Protein AF-A0A4Q3G424-F1 (afdb_monomer)

Solvent-accessible surface area (backbone atoms only — not comparable to full-atom values): 13743 Å² total; per-residue (Å²): 140,84,88,87,82,85,79,86,78,87,77,87,75,88,73,80,86,68,83,73,79,76,77,70,76,56,66,69,61,53,55,48,52,51,50,53,50,50,51,52,51,49,51,51,51,53,52,60,65,51,41,60,69,55,49,69,70,56,77,79,61,101,65,92,75,74,79,73,77,76,82,77,66,59,66,77,72,36,71,66,48,45,51,52,52,52,51,50,50,52,49,52,23,48,54,53,37,59,72,48,50,60,93,43,73,65,53,40,51,53,11,49,61,66,14,39,67,40,21,52,54,29,43,56,54,23,51,53,24,17,51,50,10,43,75,73,67,41,88,66,36,39,78,49,78,55,62,78,26,41,37,19,17,16,7,60,56,74,56,69,66,34,70,48,65,29,21,36,12,33,33,17,4,34,85,15,45,54,84,40,69,28,65,36,87,89,66,48,85,46,87,16,24,36,34,42,24,47,27,34,48,22,36,43,36,32,40,91,63,36,67,63,49,48,53,52,35,54,52,46,21,73,75,67,73,46,77,50,67,65,53,53,51,11,41,34,28,5,44,46,51,39,48,54,64,61,73,75,108

Sequence (249 aa):
MADGSFRNGAAGKRFGGYPIPQFSPDPMKTALAEKIFAEEQRKRAELARATPALRGMMIRDGREDYPHPRFNDNPMKSPVVKKLLAERRRQTEAEAAENLIPYNELTDTLGKLWAAPFTLAGSIAGAANVAAARLSGDEHAGISVRDNGIQFESGFLGQSDRAFTLGNAVLHGPGSWASKPNRRYDGDGTKATTSEHESGHSYRYQHPGFVADYVRYLVLEYLTGKPNPYEREADDFGDWKSRRRSGAR

Radius of gyration: 26.68 Å; Cα contacts (8 Å, |Δi|>4): 308; chains: 1; bounding box: 54×63×82 Å

Secondary structure (DSSP, 8-state):
-----------------PPP------HHHHHHHHHHHHHHHHHHHHHHHHHHHHHHHHTTS---------TTS-GGGSHHHHHHHHHHHHHHHHHHHHHHS-SSHHHHHHHHHHHHHHHHHHHHHHHHHHHHHHHTT-TT-EEEEETTEEEEES-SSSSTT-EEEETTEEEE-TT--TTSEEE-TTS-EEEEEHHHHHHHHHHHHTSTTHHHHHHHHHHHHHHH-PPPHHHHHHHHHHHHHHHHHHHT-

Foldseek 3Di:
DDDDDDDDDDDDDDDDDDDDPPPDPDVVVVVVVVVVVVVVVVVVVVVVVCVVVVVVVPVPDPDPPDPPPPPVPDVCPDPVVVVVVVVVLLVVLVVLLVVLDQPDPVLVVLLLVQLVVQLVVLVVVLVVQLVVCVVVVNPQQDWDDDLQAIEGTQGDDDDDQAWDDGQRYIHHYHPHDFQDFDQQPVRHTALFGNSQLNSLVNSLSSDNCNVVVVVVQVVVCVVPVDDRVSSNSSVSRRRNVSVVVVVVD

Mean predicted aligned error: 12.82 Å

pLDDT: mean 80.17, std 20.08, range [32.22, 98.44]

Structure (mmCIF, N/CA/C/O backbone):
data_AF-A0A4Q3G424-F1
#
_entry.id   AF-A0A4Q3G424-F1
#
loop_
_atom_site.group_PDB
_atom_site.id
_atom_site.type_symbol
_atom_site.label_atom_id
_atom_site.label_alt_id
_atom_site.label_comp_id
_atom_site.label_asym_id
_atom_site.label_entity_id
_atom_site.label_seq_id
_atom_site.pdbx_PDB_ins_code
_atom_site.Cartn_x
_atom_site.Cartn_y
_atom_site.Cartn_z
_atom_site.occupancy
_atom_site.B_iso_or_equiv
_atom_site.auth_seq_id
_atom_site.auth_comp_id
_atom_site.auth_asym_id
_atom_site.auth_atom_id
_atom_site.pdbx_PDB_model_num
ATOM 1 N N . MET A 1 1 ? -35.923 36.483 -23.570 1.00 41.78 1 MET A N 1
ATOM 2 C CA . MET A 1 1 ? -35.171 37.178 -22.499 1.00 41.78 1 MET A CA 1
ATOM 3 C C . MET A 1 1 ? -34.610 36.084 -21.598 1.00 41.78 1 MET A C 1
ATOM 5 O O . MET A 1 1 ? -35.419 35.333 -21.087 1.00 41.78 1 MET A O 1
ATOM 9 N N . ALA A 1 2 ? -33.319 35.818 -21.433 1.00 38.22 2 ALA A N 1
ATOM 10 C CA . ALA A 1 2 ? -32.082 36.428 -21.901 1.00 38.22 2 ALA A CA 1
ATOM 11 C C . ALA A 1 2 ? -31.111 35.300 -22.314 1.00 38.22 2 ALA A C 1
ATOM 13 O O . ALA A 1 2 ? -31.141 34.216 -21.738 1.00 38.22 2 ALA A O 1
ATOM 14 N N . ASP A 1 3 ? -30.302 35.573 -23.333 1.00 37.56 3 ASP A N 1
ATOM 15 C CA . ASP A 1 3 ? -29.306 34.677 -23.921 1.00 37.56 3 ASP A CA 1
ATOM 16 C C . ASP A 1 3 ? -27.949 34.932 -23.241 1.00 37.56 3 ASP A C 1
ATOM 18 O O . ASP A 1 3 ? -27.475 36.071 -23.198 1.00 37.56 3 ASP A O 1
ATOM 22 N N . GLY A 1 4 ? -27.366 33.901 -22.629 1.00 33.53 4 GLY A N 1
ATOM 23 C CA . GLY A 1 4 ? -26.163 33.988 -21.800 1.00 33.53 4 GLY A CA 1
ATOM 24 C C . GLY A 1 4 ? -24.971 33.327 -22.478 1.00 33.53 4 GLY A C 1
ATOM 25 O O . GLY A 1 4 ? -24.612 32.199 -22.150 1.00 33.53 4 GLY A O 1
ATOM 26 N N . SER A 1 5 ? -24.351 34.031 -23.423 1.00 32.72 5 SER A N 1
ATOM 27 C CA . SER A 1 5 ? -23.125 33.583 -24.089 1.00 32.72 5 SER A CA 1
ATOM 28 C C . SER A 1 5 ? -21.891 33.803 -23.199 1.00 32.72 5 SER A C 1
ATOM 30 O O . SER A 1 5 ? -21.511 34.932 -22.891 1.00 32.72 5 SER A O 1
ATOM 32 N N . PHE A 1 6 ? -21.224 32.717 -22.800 1.00 33.88 6 PHE A N 1
ATOM 33 C CA . PHE A 1 6 ? -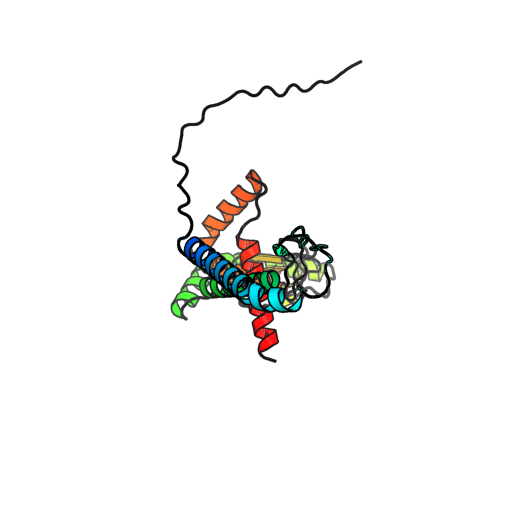19.897 32.773 -22.180 1.00 33.88 6 PHE A CA 1
ATOM 34 C C . PHE A 1 6 ? -18.820 32.817 -23.271 1.00 33.88 6 PHE A C 1
ATOM 36 O O . PHE A 1 6 ? -18.558 31.833 -23.961 1.00 33.88 6 PHE A O 1
ATOM 43 N N . ARG A 1 7 ? -18.179 33.980 -23.427 1.00 33.94 7 ARG A N 1
ATOM 44 C CA . ARG A 1 7 ? -16.960 34.154 -24.227 1.00 33.94 7 ARG A CA 1
ATOM 45 C C . ARG A 1 7 ? -15.737 33.804 -23.375 1.00 33.94 7 ARG A C 1
ATOM 47 O O . ARG A 1 7 ? -15.403 34.536 -22.450 1.00 33.94 7 ARG A O 1
ATOM 54 N N . ASN A 1 8 ? -15.033 32.729 -23.729 1.00 34.22 8 ASN A N 1
ATOM 55 C CA . ASN A 1 8 ? -13.691 32.446 -23.217 1.00 34.22 8 ASN A CA 1
ATOM 56 C C . ASN A 1 8 ? -12.668 33.340 -23.934 1.00 34.22 8 ASN A C 1
ATOM 58 O O . ASN A 1 8 ? -12.323 33.110 -25.092 1.00 34.22 8 ASN A O 1
ATOM 62 N N . GLY A 1 9 ? -12.194 34.375 -23.241 1.00 33.12 9 GLY A N 1
ATOM 63 C CA . GLY A 1 9 ? -11.054 35.186 -23.660 1.00 33.12 9 GLY A CA 1
ATOM 64 C C . GLY A 1 9 ? -9.741 34.510 -23.270 1.00 33.12 9 GLY A C 1
ATOM 65 O O . GLY A 1 9 ? -9.380 34.476 -22.096 1.00 33.12 9 GLY A O 1
ATOM 66 N N . ALA A 1 10 ? -9.015 33.985 -24.255 1.00 39.69 10 ALA A N 1
ATOM 67 C CA . ALA A 1 10 ? -7.655 33.492 -24.081 1.00 39.69 10 ALA A CA 1
ATOM 68 C C . ALA A 1 10 ? -6.680 34.675 -23.945 1.00 39.69 10 ALA A C 1
ATOM 70 O O . ALA A 1 10 ? -6.239 35.253 -24.937 1.00 39.69 10 ALA A O 1
ATOM 71 N N . ALA A 1 11 ? -6.334 35.038 -22.710 1.00 38.47 11 ALA A N 1
ATOM 72 C CA . ALA A 1 11 ? -5.223 35.938 -22.422 1.00 38.47 11 ALA A CA 1
ATOM 73 C C . ALA A 1 11 ? -3.948 35.112 -22.201 1.00 38.47 11 ALA A C 1
ATOM 75 O O . ALA A 1 11 ? -3.750 34.497 -21.152 1.00 38.47 11 ALA A O 1
ATOM 76 N N . GLY A 1 12 ? -3.082 35.089 -23.215 1.00 41.50 12 GLY A N 1
ATOM 77 C CA . GLY A 1 12 ? -1.765 34.469 -23.148 1.00 41.50 12 GLY A CA 1
ATOM 78 C C . GLY A 1 12 ? -0.865 35.177 -22.136 1.00 41.50 12 GLY A C 1
ATOM 79 O O . GLY A 1 12 ? -0.385 36.281 -22.387 1.00 41.50 12 GLY A O 1
ATOM 80 N N . LYS A 1 13 ? -0.587 34.518 -21.009 1.00 37.19 13 LYS A N 1
ATOM 81 C CA . LYS A 1 13 ? 0.548 34.850 -20.142 1.00 37.19 13 LYS A CA 1
ATOM 82 C C . LYS A 1 13 ? 1.715 33.934 -20.495 1.00 37.19 13 LYS A C 1
ATOM 84 O O . LYS A 1 13 ? 1.667 32.730 -20.261 1.00 37.19 13 LYS A O 1
ATOM 89 N N . ARG A 1 14 ? 2.764 34.525 -21.072 1.00 40.38 14 ARG A N 1
ATOM 90 C CA . ARG A 1 14 ? 4.082 33.903 -21.239 1.00 40.38 14 ARG A CA 1
ATOM 91 C C . ARG A 1 14 ? 4.702 33.731 -19.851 1.00 40.38 14 ARG A C 1
ATOM 93 O O . ARG A 1 14 ? 5.203 34.698 -19.285 1.00 40.38 14 ARG A O 1
ATOM 100 N N . PHE A 1 15 ? 4.631 32.525 -19.297 1.00 34.50 15 PHE A N 1
ATOM 101 C CA . PHE A 1 15 ? 5.421 32.152 -18.127 1.00 34.50 15 PHE A CA 1
ATOM 102 C C . PHE A 1 15 ? 6.820 31.724 -18.574 1.00 34.50 15 PHE A C 1
ATOM 104 O O . PHE A 1 15 ? 6.976 31.020 -19.571 1.00 34.50 15 PHE A O 1
ATOM 111 N N . GLY A 1 16 ? 7.823 32.235 -17.857 1.00 32.22 16 GLY A N 1
ATOM 112 C CA . GLY A 1 16 ? 9.242 32.066 -18.139 1.00 32.22 16 GLY A CA 1
ATOM 113 C C . GLY A 1 16 ? 9.649 30.602 -18.276 1.00 32.22 16 GLY A C 1
ATOM 114 O O . GLY A 1 16 ? 9.213 29.741 -17.512 1.00 32.22 16 GLY A O 1
ATOM 115 N N . GLY A 1 17 ? 10.481 30.345 -19.285 1.00 33.44 17 GLY A N 1
ATOM 116 C CA . GLY A 1 17 ? 11.021 29.030 -19.586 1.00 33.44 17 GLY A CA 1
ATOM 117 C C . GLY A 1 17 ? 11.897 28.517 -18.452 1.00 33.44 17 GLY A C 1
ATOM 118 O O . GLY A 1 17 ? 13.041 28.936 -18.304 1.00 33.44 17 GLY A O 1
ATOM 119 N N . TYR A 1 18 ? 11.367 27.561 -17.699 1.00 32.38 18 TYR A N 1
ATOM 120 C CA . TYR A 1 18 ? 12.197 26.539 -17.082 1.00 32.38 18 TYR A CA 1
ATOM 121 C C . TYR A 1 18 ? 12.529 25.505 -18.164 1.00 32.38 18 TYR A C 1
ATOM 123 O O . TYR A 1 18 ? 11.627 25.124 -18.919 1.00 32.38 18 TYR A O 1
ATOM 131 N N . PRO A 1 19 ? 13.790 25.057 -18.289 1.00 32.91 19 PRO A N 1
ATOM 132 C CA . PRO A 1 19 ? 14.121 23.982 -19.208 1.00 32.91 19 PRO A CA 1
ATOM 133 C C . PRO A 1 19 ? 13.293 22.754 -18.822 1.00 32.91 19 PRO A C 1
ATOM 135 O O . PRO A 1 19 ? 13.411 22.235 -17.713 1.00 32.91 19 PRO A O 1
ATOM 138 N N . ILE A 1 20 ? 12.425 22.314 -19.735 1.00 34.34 20 ILE A N 1
ATOM 139 C CA . ILE A 1 20 ? 11.779 21.008 -19.637 1.00 34.34 20 ILE A CA 1
ATOM 140 C C . ILE A 1 20 ? 12.932 20.000 -19.613 1.00 34.34 20 ILE A C 1
ATOM 142 O O . ILE A 1 20 ? 13.713 19.996 -20.571 1.00 34.34 20 ILE A O 1
ATOM 146 N N . PRO A 1 21 ? 13.099 19.189 -18.552 1.00 33.62 21 PRO A N 1
ATOM 147 C CA . PRO A 1 21 ? 14.105 18.144 -18.565 1.00 33.62 21 PRO A CA 1
ATOM 148 C C . PRO A 1 21 ? 13.817 17.266 -19.778 1.00 33.62 21 PRO A C 1
ATOM 150 O O . PRO A 1 21 ? 12.738 16.679 -19.893 1.00 33.62 21 PRO A O 1
ATOM 153 N N . GLN A 1 22 ? 14.754 17.249 -20.727 1.00 32.56 22 GLN A N 1
ATOM 154 C CA . GLN A 1 22 ? 14.695 16.325 -21.843 1.00 32.56 22 GLN A CA 1
ATOM 155 C C . GLN A 1 22 ? 14.714 14.930 -21.230 1.00 32.56 22 GLN A C 1
ATOM 157 O O . GLN A 1 22 ? 15.724 14.500 -20.674 1.00 32.56 22 GLN A O 1
ATOM 162 N N . PHE A 1 23 ? 13.567 14.253 -21.265 1.00 35.62 23 PHE A N 1
ATOM 163 C CA . PHE A 1 23 ? 13.486 12.839 -20.950 1.00 35.62 23 PHE A CA 1
ATOM 164 C C . PHE A 1 23 ? 14.346 12.118 -21.983 1.00 35.62 23 PHE A C 1
ATOM 166 O O . PHE A 1 23 ? 13.909 11.873 -23.107 1.00 35.62 23 PHE A O 1
ATOM 173 N N . SER A 1 24 ? 15.591 11.829 -21.608 1.00 37.16 24 SER A N 1
ATOM 174 C CA . SER A 1 24 ? 16.412 10.879 -22.339 1.00 37.16 24 SER A CA 1
ATOM 175 C C . SER A 1 24 ? 15.646 9.553 -22.329 1.00 37.16 24 SER A C 1
ATOM 177 O O . SER A 1 24 ? 15.263 9.102 -21.241 1.00 37.16 24 SER A O 1
ATOM 179 N N . PRO A 1 25 ? 15.321 8.964 -23.493 1.00 42.53 25 PRO A N 1
ATOM 180 C CA . PRO A 1 25 ? 14.673 7.667 -23.524 1.00 42.53 25 PRO A CA 1
ATOM 181 C C . PRO A 1 25 ? 15.555 6.687 -22.758 1.00 42.53 25 PRO A C 1
ATOM 183 O O . PRO A 1 25 ? 16.756 6.591 -23.002 1.00 42.53 25 PRO A O 1
ATOM 186 N N . ASP A 1 26 ? 14.944 6.008 -21.791 1.00 58.09 26 ASP A N 1
ATOM 187 C CA . ASP A 1 26 ? 15.593 4.987 -20.980 1.00 58.09 26 ASP A CA 1
ATOM 188 C C . ASP A 1 26 ? 16.346 4.013 -21.910 1.00 58.09 26 ASP A C 1
ATOM 190 O O . ASP A 1 26 ? 15.704 3.358 -22.742 1.00 58.09 26 ASP A O 1
ATOM 194 N N . PRO A 1 27 ? 17.688 3.935 -21.829 1.00 56.44 27 PRO A N 1
ATOM 195 C CA . PRO A 1 27 ? 18.498 3.180 -22.780 1.00 56.44 27 PRO A CA 1
ATOM 196 C C . PRO A 1 27 ? 18.124 1.692 -22.815 1.00 56.44 27 PRO A C 1
ATOM 198 O O . PRO A 1 27 ? 18.282 1.045 -23.852 1.00 56.44 27 PRO A O 1
ATOM 201 N N . MET A 1 28 ? 17.541 1.153 -21.735 1.00 45.97 28 MET A N 1
ATOM 202 C CA . MET A 1 28 ? 17.016 -0.214 -21.733 1.00 45.97 28 MET A CA 1
ATOM 203 C C . MET A 1 28 ? 15.759 -0.377 -22.598 1.00 45.97 28 MET A C 1
ATOM 205 O O . MET A 1 28 ? 15.580 -1.423 -23.228 1.00 45.97 28 MET A O 1
ATOM 209 N N . LYS A 1 29 ? 14.900 0.646 -22.684 1.00 57.31 29 LYS A N 1
ATOM 210 C CA . LYS A 1 29 ? 13.699 0.619 -23.537 1.00 57.31 29 LYS A CA 1
ATOM 211 C C . LYS A 1 29 ? 14.069 0.669 -25.018 1.00 57.31 29 LYS A C 1
ATOM 213 O O . LYS A 1 29 ? 13.447 -0.034 -25.814 1.00 57.31 29 LYS A O 1
ATOM 218 N N . THR A 1 30 ? 15.109 1.423 -25.371 1.00 69.50 30 THR A N 1
ATOM 219 C CA . THR A 1 30 ? 15.632 1.503 -26.744 1.00 69.50 30 THR A CA 1
ATOM 220 C C . THR A 1 30 ? 16.248 0.172 -27.181 1.00 69.50 30 THR A C 1
ATOM 222 O O . THR A 1 30 ? 15.859 -0.372 -28.212 1.00 69.50 30 THR A O 1
ATOM 225 N N . ALA A 1 31 ? 17.102 -0.431 -26.347 1.00 69.31 31 ALA A N 1
ATOM 226 C CA . ALA A 1 31 ? 17.743 -1.711 -26.660 1.00 69.31 31 ALA A CA 1
ATOM 227 C C . ALA A 1 31 ? 16.741 -2.875 -26.807 1.00 69.31 31 ALA A C 1
ATOM 229 O O . ALA A 1 31 ? 16.935 -3.783 -27.619 1.00 69.31 31 ALA A O 1
ATOM 230 N N . LEU A 1 32 ? 15.650 -2.870 -26.035 1.00 61.94 32 LEU A N 1
ATOM 231 C CA . LEU A 1 32 ? 14.604 -3.888 -26.148 1.00 61.94 32 LEU A CA 1
ATOM 232 C C . LEU A 1 32 ? 13.746 -3.699 -27.406 1.00 61.94 32 LEU A C 1
ATOM 234 O O . LEU A 1 32 ? 13.429 -4.683 -28.073 1.00 61.94 32 LEU A O 1
ATOM 238 N N . ALA A 1 33 ? 13.400 -2.455 -27.753 1.00 65.00 33 ALA A N 1
ATOM 239 C CA . ALA A 1 33 ? 12.683 -2.152 -28.990 1.00 65.00 33 ALA A CA 1
ATOM 240 C C . ALA A 1 33 ? 13.492 -2.587 -30.223 1.00 65.00 33 ALA A C 1
ATOM 242 O O . ALA A 1 33 ? 12.942 -3.206 -31.133 1.00 65.00 33 ALA A O 1
ATOM 243 N N . GLU A 1 34 ? 14.807 -2.360 -30.207 1.00 78.88 34 GLU A N 1
ATOM 244 C CA . GLU A 1 34 ? 15.726 -2.830 -31.247 1.00 78.88 34 GLU A CA 1
ATOM 245 C C . GLU A 1 34 ? 15.789 -4.360 -31.322 1.00 78.88 34 GLU A C 1
ATOM 247 O O . GLU A 1 34 ? 15.735 -4.913 -32.420 1.00 78.88 34 GLU A O 1
ATOM 252 N N . LYS A 1 35 ? 15.828 -5.070 -30.183 1.00 78.19 35 LYS A N 1
ATOM 253 C CA . LYS A 1 35 ? 15.792 -6.545 -30.162 1.00 78.19 35 LYS A CA 1
ATOM 254 C C . LYS A 1 35 ? 14.484 -7.110 -30.715 1.00 78.19 35 LYS A C 1
ATOM 256 O O . LYS A 1 35 ? 14.528 -8.044 -31.512 1.00 78.19 35 LYS A O 1
ATOM 261 N N . ILE A 1 36 ? 13.339 -6.546 -30.325 1.00 74.19 36 ILE A N 1
ATOM 262 C CA . ILE A 1 36 ? 12.020 -6.970 -30.824 1.00 74.19 36 ILE A CA 1
ATOM 263 C C . ILE A 1 36 ? 11.932 -6.729 -32.333 1.00 74.19 36 ILE A C 1
ATOM 265 O O . ILE A 1 36 ? 11.542 -7.627 -33.079 1.00 74.19 36 ILE A O 1
ATOM 269 N N . PHE A 1 37 ? 12.353 -5.548 -32.792 1.00 79.31 37 PHE A N 1
ATOM 270 C CA . PHE A 1 37 ? 12.376 -5.221 -34.212 1.00 79.31 37 PHE A CA 1
ATOM 271 C C . PHE A 1 37 ? 13.311 -6.158 -34.990 1.00 79.31 37 PHE A C 1
ATOM 273 O O . PHE A 1 37 ? 12.920 -6.691 -36.026 1.00 79.31 37 PHE A O 1
ATOM 280 N N . ALA A 1 38 ? 14.512 -6.435 -34.473 1.00 81.75 38 ALA A N 1
ATOM 281 C CA . ALA A 1 38 ? 15.463 -7.353 -35.094 1.00 81.75 38 ALA A CA 1
ATOM 282 C C . ALA A 1 38 ? 14.923 -8.792 -35.182 1.00 81.75 38 ALA A C 1
ATOM 284 O O . ALA A 1 38 ? 15.095 -9.453 -36.208 1.00 81.75 38 ALA A O 1
ATOM 285 N N . GLU A 1 39 ? 14.236 -9.280 -34.145 1.00 84.69 39 GLU A N 1
ATOM 286 C CA . GLU A 1 39 ? 13.611 -10.606 -34.160 1.00 84.69 39 GLU A CA 1
ATOM 287 C C . GLU A 1 39 ? 12.450 -10.678 -35.166 1.00 84.69 39 GLU A C 1
ATOM 289 O O . GLU A 1 39 ? 12.313 -11.668 -35.891 1.00 84.69 39 GLU A O 1
ATOM 294 N N . GLU A 1 40 ? 11.644 -9.619 -35.271 1.00 78.88 40 GLU A N 1
ATOM 295 C CA . GLU A 1 40 ? 10.563 -9.535 -36.255 1.00 78.88 40 GLU A CA 1
ATOM 296 C C . GLU A 1 40 ? 11.112 -9.506 -37.690 1.00 78.88 40 GLU A C 1
ATOM 298 O O . GLU A 1 40 ? 10.625 -10.241 -38.553 1.00 78.88 40 GLU A O 1
ATOM 303 N N . GLN A 1 41 ? 12.178 -8.737 -37.943 1.00 84.19 41 GLN A N 1
ATOM 304 C CA . GLN A 1 41 ? 12.861 -8.723 -39.240 1.00 84.19 41 GLN A CA 1
ATOM 305 C C . GLN A 1 41 ? 13.475 -10.085 -39.575 1.00 84.19 41 GLN A C 1
ATOM 307 O O . GLN A 1 41 ? 13.363 -10.546 -40.713 1.00 84.19 41 GLN A O 1
ATOM 312 N N . ARG A 1 42 ? 14.057 -10.783 -38.590 1.00 90.06 42 ARG A N 1
ATOM 313 C CA . ARG A 1 42 ? 14.574 -12.144 -38.780 1.00 90.06 42 ARG A CA 1
ATOM 314 C C . ARG A 1 42 ? 13.462 -13.118 -39.170 1.00 90.06 42 ARG A C 1
ATOM 316 O O . ARG A 1 42 ? 13.624 -13.849 -40.144 1.00 90.06 42 ARG A O 1
ATOM 323 N N . LYS A 1 43 ? 12.321 -13.096 -38.474 1.00 80.06 43 LYS A N 1
ATOM 324 C CA . LYS A 1 43 ? 11.157 -13.941 -38.798 1.00 80.06 43 LYS A CA 1
ATOM 325 C C . LYS A 1 43 ? 10.591 -13.630 -40.185 1.00 80.06 43 LYS A C 1
ATOM 327 O O . LYS A 1 43 ? 10.272 -14.552 -40.933 1.00 80.06 43 LYS A O 1
ATOM 332 N N . ARG A 1 44 ? 10.527 -12.350 -40.572 1.00 72.25 44 ARG A N 1
ATOM 333 C CA . ARG A 1 44 ? 10.140 -11.935 -41.935 1.00 72.25 44 ARG A CA 1
ATOM 334 C C . ARG A 1 44 ? 11.116 -12.460 -42.988 1.00 72.25 44 ARG A C 1
ATOM 336 O O . ARG A 1 44 ? 10.677 -12.960 -44.020 1.00 72.25 44 ARG A O 1
ATOM 343 N N . ALA A 1 45 ? 12.420 -12.393 -42.721 1.00 76.12 45 ALA A N 1
ATOM 344 C CA . ALA A 1 45 ? 13.446 -12.914 -43.619 1.00 76.12 45 ALA A CA 1
ATOM 345 C C . ALA A 1 45 ? 13.390 -14.447 -43.747 1.00 76.12 45 ALA A C 1
ATOM 347 O O . ALA A 1 45 ? 13.533 -14.970 -44.851 1.00 76.12 45 ALA A O 1
ATOM 348 N N . GLU A 1 46 ? 13.142 -15.174 -42.655 1.00 77.00 46 GLU A N 1
ATOM 349 C CA . GLU A 1 46 ? 12.934 -16.630 -42.675 1.00 77.00 46 GLU A CA 1
ATOM 350 C C . GLU A 1 46 ? 11.684 -17.005 -43.493 1.00 77.00 46 GLU A C 1
ATOM 352 O O . GLU A 1 46 ? 11.757 -17.884 -44.353 1.00 77.00 46 GLU A O 1
ATOM 357 N N . LEU A 1 47 ? 10.572 -16.278 -43.326 1.00 72.62 47 LEU A N 1
ATOM 358 C CA . LEU A 1 47 ? 9.347 -16.485 -44.108 1.00 72.62 47 LEU A CA 1
ATOM 359 C C . LEU A 1 47 ? 9.574 -16.218 -45.607 1.00 72.62 47 LEU A C 1
ATOM 361 O O . LEU A 1 47 ? 9.186 -17.022 -46.457 1.00 72.62 47 LEU A O 1
ATOM 365 N N . ALA A 1 48 ? 10.266 -15.123 -45.937 1.00 70.88 48 ALA A N 1
ATOM 366 C CA . ALA A 1 48 ? 10.614 -14.767 -47.310 1.00 70.88 48 ALA A CA 1
ATOM 367 C C . ALA A 1 48 ? 11.518 -15.822 -47.972 1.00 70.88 48 ALA A C 1
ATOM 369 O O . ALA A 1 48 ? 11.345 -16.116 -49.151 1.00 70.88 48 ALA A O 1
ATOM 370 N N . ARG A 1 49 ? 12.434 -16.450 -47.220 1.00 77.38 49 ARG A N 1
ATOM 371 C CA . ARG A 1 49 ? 13.281 -17.557 -47.709 1.00 77.38 49 ARG A CA 1
ATOM 372 C C . ARG A 1 49 ? 12.526 -18.875 -47.877 1.00 77.38 49 ARG A C 1
ATOM 374 O O . ARG A 1 49 ? 12.895 -19.665 -48.738 1.00 77.38 49 ARG A O 1
ATOM 381 N N . ALA A 1 50 ? 11.471 -19.107 -47.100 1.00 68.69 50 ALA A N 1
ATOM 382 C CA . ALA A 1 50 ? 10.587 -20.261 -47.273 1.00 68.69 50 ALA A CA 1
ATOM 383 C C . ALA A 1 50 ? 9.611 -20.090 -48.458 1.00 68.69 50 ALA A C 1
ATOM 385 O O . ALA A 1 50 ? 9.083 -21.069 -48.986 1.00 68.69 50 ALA A O 1
ATOM 386 N N . THR A 1 51 ? 9.392 -18.852 -48.915 1.00 58.06 51 THR A N 1
ATOM 387 C CA . THR A 1 51 ? 8.403 -18.531 -49.957 1.00 58.06 51 THR A CA 1
ATOM 388 C C . THR A 1 51 ? 8.743 -19.139 -51.333 1.00 58.06 51 THR A C 1
ATOM 390 O O . THR A 1 51 ? 7.828 -19.673 -51.951 1.00 58.06 51 THR A O 1
ATOM 393 N N . PRO A 1 52 ? 9.997 -19.167 -51.839 1.00 56.75 52 PRO A N 1
ATOM 394 C CA . PRO A 1 52 ? 10.333 -19.826 -53.108 1.00 56.75 52 PRO A CA 1
ATOM 395 C C . PRO A 1 52 ? 10.036 -21.332 -53.131 1.00 56.75 52 PRO A C 1
ATOM 397 O O . PRO A 1 52 ? 9.615 -21.845 -54.165 1.00 56.75 52 PRO A O 1
ATOM 400 N N . ALA A 1 53 ? 10.188 -22.026 -51.996 1.00 54.75 53 ALA A N 1
ATOM 401 C CA . ALA A 1 53 ? 9.867 -23.452 -51.879 1.00 54.75 53 ALA A CA 1
ATOM 402 C C . ALA A 1 53 ? 8.350 -23.715 -51.972 1.00 54.75 53 ALA A C 1
ATOM 404 O O . ALA A 1 53 ? 7.930 -24.697 -52.575 1.00 54.75 53 ALA A O 1
ATOM 405 N N . LEU A 1 54 ? 7.523 -22.794 -51.463 1.00 49.94 54 LEU A N 1
ATOM 406 C CA . LEU A 1 54 ? 6.064 -22.806 -51.647 1.00 49.94 54 LEU A CA 1
ATOM 407 C C . LEU A 1 54 ? 5.641 -22.317 -53.044 1.00 49.94 54 LEU A C 1
ATOM 409 O O . LEU A 1 54 ? 4.654 -22.795 -53.599 1.00 49.94 54 LEU A O 1
ATOM 413 N N . ARG A 1 55 ? 6.412 -21.405 -53.651 1.00 47.03 55 ARG A N 1
ATOM 414 C CA . ARG A 1 55 ? 6.164 -20.868 -54.999 1.00 47.03 55 ARG A CA 1
ATOM 415 C C . ARG A 1 55 ? 6.378 -21.926 -56.081 1.00 47.03 55 ARG A C 1
ATOM 417 O O . ARG A 1 55 ? 5.593 -21.985 -57.017 1.00 47.03 55 ARG A O 1
ATOM 424 N N . GLY A 1 56 ? 7.369 -22.805 -55.923 1.00 50.12 56 GLY A N 1
ATOM 425 C CA . GLY A 1 56 ? 7.585 -23.947 -56.821 1.00 50.12 56 GLY A CA 1
ATOM 426 C C . GLY A 1 56 ? 6.490 -25.021 -56.755 1.00 50.12 56 GLY A C 1
ATOM 427 O O . GLY A 1 56 ? 6.319 -25.768 -57.712 1.00 50.12 56 GLY A O 1
ATOM 428 N N . MET A 1 57 ? 5.719 -25.078 -55.662 1.00 48.75 57 MET A N 1
ATOM 429 C CA . MET A 1 57 ? 4.608 -26.024 -55.487 1.00 48.75 57 MET A CA 1
ATOM 430 C C . MET A 1 57 ? 3.263 -25.506 -56.026 1.00 48.75 57 MET A C 1
ATOM 432 O O . MET A 1 57 ? 2.367 -26.311 -56.259 1.00 48.75 57 MET A O 1
ATOM 436 N N . MET A 1 58 ? 3.117 -24.192 -56.246 1.00 46.03 58 MET A N 1
ATOM 437 C CA . MET A 1 58 ? 1.851 -23.570 -56.674 1.00 46.03 58 MET A CA 1
ATOM 438 C C . MET A 1 58 ? 1.817 -23.116 -58.142 1.00 46.03 58 MET A C 1
ATOM 440 O O . MET A 1 58 ? 0.748 -22.797 -58.652 1.00 46.03 58 MET A O 1
ATOM 444 N N . ILE A 1 59 ? 2.939 -23.156 -58.869 1.00 50.44 59 ILE A N 1
ATOM 445 C CA . ILE A 1 59 ? 2.951 -22.983 -60.333 1.00 50.44 59 ILE A CA 1
ATOM 446 C C . ILE A 1 59 ? 2.627 -24.338 -60.981 1.00 50.44 59 ILE A C 1
ATOM 448 O O . ILE A 1 59 ? 3.471 -24.977 -61.606 1.00 50.44 59 ILE A O 1
ATOM 452 N N . ARG A 1 60 ? 1.408 -24.837 -60.775 1.00 52.22 60 ARG A N 1
ATOM 453 C CA . ARG A 1 60 ? 0.875 -25.941 -61.592 1.00 52.22 60 ARG A CA 1
ATOM 454 C C . ARG A 1 60 ? -0.572 -25.741 -62.033 1.00 52.22 60 ARG A C 1
ATOM 456 O O . ARG A 1 60 ? -0.935 -26.295 -63.060 1.00 52.22 60 ARG A O 1
ATOM 463 N N . ASP A 1 61 ? -1.317 -24.853 -61.377 1.00 52.03 61 ASP A N 1
ATOM 464 C CA . ASP A 1 61 ? -2.692 -24.506 -61.742 1.00 52.03 61 ASP A CA 1
ATOM 465 C C . ASP A 1 61 ? -2.812 -22.986 -61.899 1.00 52.03 61 ASP A C 1
ATOM 467 O O . ASP A 1 61 ? -2.855 -22.262 -60.910 1.00 52.03 61 ASP A O 1
ATOM 471 N N . GLY A 1 62 ? -2.813 -22.485 -63.138 1.00 51.47 62 GLY A N 1
ATOM 472 C CA . GLY A 1 62 ? -2.749 -21.058 -63.497 1.00 51.47 62 GLY A CA 1
ATOM 473 C C . GLY A 1 62 ? -3.926 -20.182 -63.041 1.00 51.47 62 GLY A C 1
ATOM 474 O O . GLY A 1 62 ? -4.643 -19.634 -63.873 1.00 51.47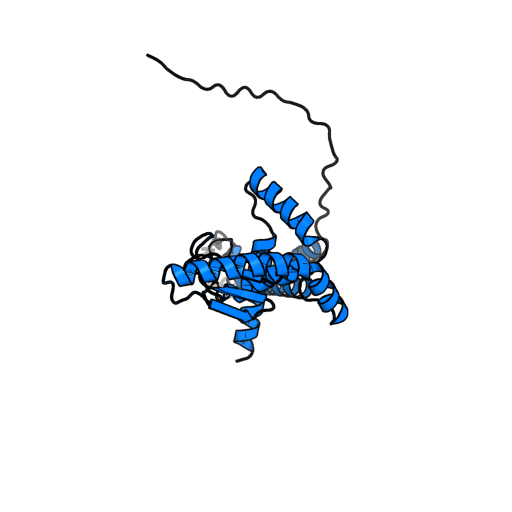 62 GLY A O 1
ATOM 475 N N . ARG A 1 63 ? -4.110 -20.008 -61.730 1.00 50.62 63 ARG A N 1
ATOM 476 C CA . ARG A 1 63 ? -5.008 -19.022 -61.118 1.00 50.62 63 ARG A CA 1
ATOM 477 C C . ARG A 1 63 ? -4.199 -18.094 -60.216 1.00 50.62 63 ARG A C 1
ATOM 479 O O . ARG A 1 63 ? -3.816 -18.465 -59.111 1.00 50.62 63 ARG A O 1
ATOM 486 N N . GLU A 1 64 ? -3.939 -16.881 -60.696 1.00 51.19 64 GLU A N 1
ATOM 487 C CA . GLU A 1 64 ? -3.364 -15.790 -59.901 1.00 51.19 64 GLU A CA 1
ATOM 488 C C . GLU A 1 64 ? -4.435 -15.125 -59.023 1.00 51.19 64 GLU A C 1
ATOM 490 O O . GLU A 1 64 ? -4.716 -13.941 -59.153 1.00 51.19 64 GLU A O 1
ATOM 495 N N . ASP A 1 65 ? -5.024 -15.876 -58.095 1.00 53.84 65 ASP A N 1
ATOM 496 C CA . ASP A 1 65 ? -5.752 -15.281 -56.974 1.00 53.84 65 ASP A CA 1
ATOM 497 C C . ASP A 1 65 ? -4.816 -15.291 -55.765 1.00 53.84 65 ASP A C 1
ATOM 499 O O . ASP A 1 65 ? -4.833 -16.210 -54.947 1.00 53.84 65 ASP A O 1
ATOM 503 N N . TYR A 1 66 ? -3.938 -14.290 -55.661 1.00 52.28 66 TYR A N 1
ATOM 504 C CA . TYR A 1 66 ? -3.173 -14.077 -54.434 1.00 52.28 66 TYR A CA 1
ATOM 505 C C . TYR A 1 66 ? -4.119 -13.486 -53.380 1.00 52.28 66 TYR A C 1
ATOM 507 O O . TYR A 1 66 ? -4.515 -12.324 -53.517 1.00 52.28 66 TYR A O 1
ATOM 515 N N . PRO A 1 67 ? -4.473 -14.202 -52.295 1.00 55.59 67 PRO A N 1
ATOM 516 C CA . PRO A 1 67 ? -5.078 -13.543 -51.155 1.00 55.59 67 PRO A CA 1
ATOM 517 C C . PRO A 1 67 ? -4.021 -12.594 -50.594 1.00 55.59 67 PRO A C 1
ATOM 519 O O . PRO A 1 67 ? -3.070 -13.023 -49.940 1.00 55.59 67 PRO A O 1
ATOM 522 N N . HIS A 1 68 ? -4.159 -11.294 -50.864 1.00 51.88 68 HIS A N 1
ATOM 523 C CA . HIS A 1 68 ? -3.444 -10.288 -50.093 1.00 51.88 68 HIS A CA 1
ATOM 524 C C . HIS A 1 68 ? -3.725 -10.596 -48.621 1.00 51.88 68 HIS A C 1
ATOM 526 O O . HIS A 1 68 ? -4.899 -10.585 -48.225 1.00 51.88 68 HIS A O 1
ATOM 532 N N . PRO A 1 69 ? -2.700 -10.917 -47.807 1.00 53.78 69 PRO A N 1
ATOM 533 C CA . PRO A 1 69 ? -2.913 -11.106 -46.388 1.00 53.78 69 PRO A CA 1
ATOM 534 C C . PRO A 1 69 ? -3.528 -9.803 -45.902 1.00 53.78 69 PRO A C 1
ATOM 536 O O . PRO A 1 69 ? -2.939 -8.732 -46.066 1.00 53.78 69 PRO A O 1
ATOM 539 N N . ARG A 1 70 ? -4.758 -9.863 -45.391 1.00 54.44 70 ARG A N 1
ATOM 540 C CA . ARG A 1 70 ? -5.395 -8.694 -44.798 1.00 54.44 70 ARG A CA 1
ATOM 541 C C . ARG A 1 70 ? -4.615 -8.393 -43.521 1.00 54.44 70 ARG A C 1
ATOM 543 O O . ARG A 1 70 ? -4.974 -8.865 -42.453 1.00 54.44 70 ARG A O 1
ATOM 550 N N . PHE A 1 71 ? -3.546 -7.605 -43.628 1.00 55.88 71 PHE A N 1
ATOM 551 C CA . PHE A 1 71 ? -2.758 -7.065 -42.513 1.00 55.88 71 PHE A CA 1
ATOM 552 C C . PHE A 1 71 ? -3.550 -6.014 -41.708 1.00 55.88 71 PHE A C 1
ATOM 554 O O . PHE A 1 71 ? -2.994 -5.033 -41.228 1.00 55.88 71 PHE A O 1
ATOM 561 N N . ASN A 1 72 ? -4.867 -6.195 -41.582 1.00 52.81 72 ASN A N 1
ATOM 562 C CA . ASN A 1 72 ? -5.739 -5.329 -40.796 1.00 52.81 72 ASN A CA 1
ATOM 563 C C . ASN A 1 72 ? -5.930 -5.855 -39.363 1.00 52.81 72 ASN A C 1
ATOM 565 O O . ASN A 1 72 ? -6.662 -5.270 -38.564 1.00 52.81 72 ASN A O 1
ATOM 569 N N . ASP A 1 73 ? -5.258 -6.953 -39.016 1.00 65.31 73 ASP A N 1
ATOM 570 C CA . ASP A 1 73 ? -5.220 -7.442 -37.650 1.00 65.31 73 ASP A CA 1
ATOM 571 C C . ASP A 1 73 ? -4.193 -6.628 -36.869 1.00 65.31 73 ASP A C 1
ATOM 573 O O . ASP A 1 73 ? -2.984 -6.776 -37.037 1.00 65.31 73 ASP A O 1
ATOM 577 N N . ASN A 1 74 ? -4.706 -5.734 -36.020 1.00 75.19 74 ASN A N 1
ATOM 578 C CA . ASN A 1 74 ? -3.922 -4.982 -35.047 1.00 75.19 74 ASN A CA 1
ATOM 579 C C . ASN A 1 74 ? -2.878 -5.920 -34.401 1.00 75.19 74 ASN A C 1
ATOM 581 O O . ASN A 1 74 ? -3.284 -6.885 -33.743 1.00 75.19 74 ASN A O 1
ATOM 585 N N . PRO A 1 75 ? -1.563 -5.658 -34.543 1.00 73.19 75 PRO A N 1
ATOM 586 C CA . PRO A 1 75 ? -0.511 -6.553 -34.058 1.00 73.19 75 PRO A CA 1
ATOM 587 C C . PRO A 1 75 ? -0.610 -6.815 -32.548 1.00 73.19 75 PRO A C 1
ATOM 589 O O . PRO A 1 75 ? -0.223 -7.884 -32.082 1.00 73.19 75 PRO A O 1
ATOM 592 N N . MET A 1 76 ? -1.245 -5.914 -31.789 1.00 78.06 76 MET A N 1
ATOM 593 C CA . MET A 1 76 ? -1.539 -6.084 -30.359 1.00 78.06 76 MET A CA 1
ATOM 594 C C . MET A 1 76 ? -2.515 -7.230 -30.057 1.00 78.06 76 MET A C 1
ATOM 596 O O . MET A 1 76 ? -2.596 -7.702 -28.923 1.00 78.06 76 MET A O 1
ATOM 600 N N . LYS A 1 77 ? -3.276 -7.701 -31.053 1.00 80.06 77 LYS A N 1
ATOM 601 C CA . LYS A 1 77 ? -4.180 -8.848 -30.911 1.00 80.06 77 LYS A CA 1
ATOM 602 C C . LYS A 1 77 ? -3.473 -10.191 -31.108 1.00 80.06 77 LYS A C 1
ATOM 604 O O . LYS A 1 77 ? -4.054 -11.207 -30.723 1.00 80.06 77 LYS A O 1
ATOM 609 N N . SER A 1 78 ? -2.244 -10.205 -31.635 1.00 85.31 78 SER A N 1
ATOM 610 C CA . SER A 1 78 ? -1.466 -11.432 -31.830 1.00 85.31 78 SER A CA 1
ATOM 611 C C . SER A 1 78 ? -1.258 -12.170 -30.498 1.00 85.31 78 SER A C 1
ATOM 613 O O . SER A 1 78 ? -0.819 -11.551 -29.524 1.00 85.31 78 SER A O 1
ATOM 615 N N . PRO A 1 79 ? -1.508 -13.493 -30.429 1.00 83.81 79 PRO A N 1
ATOM 616 C CA . PRO A 1 79 ? -1.226 -14.292 -29.235 1.00 83.81 79 PRO A CA 1
ATOM 617 C C . PRO A 1 79 ? 0.231 -14.187 -28.767 1.00 83.81 79 PRO A C 1
ATOM 619 O O . PRO A 1 79 ? 0.495 -14.195 -27.566 1.00 83.81 79 PRO A O 1
ATOM 622 N N . VAL A 1 80 ? 1.174 -14.037 -29.704 1.00 81.75 80 VAL A N 1
ATOM 623 C CA . VAL A 1 80 ? 2.603 -13.884 -29.395 1.00 81.75 80 VAL A CA 1
ATOM 624 C C . VAL A 1 80 ? 2.869 -12.537 -28.730 1.00 81.75 80 VAL A C 1
ATOM 626 O O . VAL A 1 80 ? 3.520 -12.495 -27.690 1.00 81.75 80 VAL A O 1
ATOM 629 N N . VAL A 1 81 ? 2.316 -11.449 -29.276 1.00 82.81 81 VAL A N 1
ATOM 630 C CA . VAL A 1 81 ? 2.454 -10.105 -28.690 1.00 82.81 81 VAL A CA 1
ATOM 631 C C . VAL A 1 81 ? 1.805 -10.059 -27.309 1.00 82.81 81 VAL A C 1
ATOM 633 O O . VAL A 1 81 ? 2.420 -9.571 -26.367 1.00 82.81 81 VAL A O 1
ATOM 636 N N . LYS A 1 82 ? 0.621 -10.660 -27.137 1.00 84.75 82 LYS A N 1
ATOM 637 C CA . LYS A 1 82 ? -0.020 -10.792 -25.819 1.00 84.75 82 LYS A CA 1
ATOM 638 C C . LYS A 1 82 ? 0.857 -11.544 -24.816 1.00 84.75 82 LYS A C 1
ATOM 640 O O . LYS A 1 82 ? 0.966 -11.109 -23.672 1.00 84.75 82 LYS A O 1
ATOM 645 N N . LYS A 1 83 ? 1.497 -12.644 -25.231 1.00 86.00 83 LYS A N 1
ATOM 646 C CA . LYS A 1 83 ? 2.409 -13.415 -24.373 1.00 86.00 83 LYS A CA 1
ATOM 647 C C . LYS A 1 83 ? 3.640 -12.593 -23.977 1.00 86.00 83 LYS A C 1
ATOM 649 O O . LYS A 1 83 ? 3.959 -12.546 -22.795 1.00 86.00 83 LYS A O 1
ATOM 654 N N . LEU A 1 84 ? 4.275 -11.912 -24.934 1.00 84.81 84 LEU A N 1
ATOM 655 C CA . LEU A 1 84 ? 5.438 -11.052 -24.683 1.00 84.81 84 LEU A CA 1
ATOM 656 C C . LEU A 1 84 ? 5.097 -9.875 -23.760 1.00 84.81 84 LEU A C 1
ATOM 658 O O . LEU A 1 84 ? 5.846 -9.586 -22.833 1.00 84.81 84 LEU A O 1
ATOM 662 N N . LEU A 1 85 ? 3.946 -9.226 -23.962 1.00 85.50 85 LEU A N 1
ATOM 663 C CA . LEU A 1 85 ? 3.475 -8.149 -23.086 1.00 85.50 85 LEU A CA 1
ATOM 664 C C . LEU A 1 85 ? 3.183 -8.656 -21.671 1.00 85.50 85 LEU A C 1
ATOM 666 O O . LEU A 1 85 ? 3.555 -8.000 -20.702 1.00 85.50 85 LEU A O 1
ATOM 670 N N . ALA A 1 86 ? 2.560 -9.830 -21.539 1.00 84.12 86 ALA A N 1
ATOM 671 C CA . ALA A 1 86 ? 2.316 -10.447 -20.239 1.00 84.12 86 ALA A CA 1
ATOM 672 C C . ALA A 1 86 ? 3.626 -10.816 -19.523 1.00 84.12 86 ALA A C 1
ATOM 674 O O . ALA A 1 86 ? 3.738 -10.626 -18.315 1.00 84.12 86 ALA A O 1
ATOM 675 N N . GLU A 1 87 ? 4.624 -11.319 -20.247 1.00 87.25 87 GLU A N 1
ATOM 676 C CA . GLU A 1 87 ? 5.944 -11.632 -19.696 1.00 87.25 87 GLU A CA 1
ATOM 677 C C . GLU A 1 87 ? 6.704 -10.371 -19.276 1.00 87.25 87 GLU A C 1
ATOM 679 O O . GLU A 1 87 ? 7.237 -10.320 -18.169 1.00 87.25 87 GLU A O 1
ATOM 684 N N . ARG A 1 88 ? 6.676 -9.314 -20.096 1.00 85.12 88 ARG A N 1
ATOM 685 C CA . ARG A 1 88 ? 7.292 -8.034 -19.739 1.00 85.12 88 ARG A CA 1
ATOM 686 C C . ARG A 1 88 ? 6.634 -7.414 -18.514 1.00 85.12 88 ARG A C 1
ATOM 688 O O . ARG A 1 88 ? 7.338 -6.955 -17.624 1.00 85.12 88 ARG A O 1
ATOM 695 N N . ARG A 1 89 ? 5.302 -7.455 -18.439 1.00 81.88 89 ARG A N 1
ATOM 696 C CA . ARG A 1 89 ? 4.552 -7.011 -17.261 1.00 81.88 89 ARG A CA 1
ATOM 697 C C . ARG A 1 89 ? 5.000 -7.767 -16.008 1.00 81.88 89 ARG A C 1
ATOM 699 O O . ARG A 1 89 ? 5.306 -7.133 -15.010 1.00 81.88 89 ARG A O 1
ATOM 706 N N . ARG A 1 90 ? 5.145 -9.097 -16.083 1.00 82.25 90 ARG A N 1
ATOM 707 C CA . ARG A 1 90 ? 5.661 -9.908 -14.962 1.00 82.25 90 ARG A CA 1
ATOM 708 C C . ARG A 1 90 ? 7.071 -9.505 -14.533 1.00 82.25 90 ARG A C 1
ATOM 710 O O . ARG A 1 90 ? 7.345 -9.521 -13.339 1.00 82.25 90 ARG A O 1
ATOM 717 N N . GLN A 1 91 ? 7.952 -9.177 -15.481 1.00 81.94 91 GLN A N 1
ATOM 718 C CA . GLN A 1 91 ? 9.299 -8.685 -15.173 1.00 81.94 91 GLN A CA 1
ATOM 719 C C . GLN A 1 91 ? 9.240 -7.333 -14.461 1.00 81.94 91 GLN A C 1
ATOM 721 O O . GLN A 1 91 ? 9.842 -7.189 -13.407 1.00 81.94 91 GLN A O 1
ATOM 726 N N . THR A 1 92 ? 8.464 -6.379 -14.981 1.00 78.62 92 THR A N 1
ATOM 727 C CA . THR A 1 92 ? 8.297 -5.056 -14.359 1.00 78.62 92 THR A CA 1
ATOM 728 C C . THR A 1 92 ? 7.693 -5.159 -12.955 1.00 78.62 92 THR A C 1
ATOM 730 O O . THR A 1 92 ? 8.172 -4.499 -12.044 1.00 78.62 92 THR A O 1
ATOM 733 N N . GLU A 1 93 ? 6.702 -6.029 -12.747 1.00 80.19 93 GLU A N 1
ATOM 734 C CA . GLU A 1 93 ? 6.117 -6.288 -11.423 1.00 80.19 93 GLU A CA 1
ATOM 735 C C . GLU A 1 93 ? 7.144 -6.904 -10.450 1.00 80.19 93 GLU A C 1
ATOM 737 O O . GLU A 1 93 ? 7.173 -6.548 -9.275 1.00 80.19 93 GLU A O 1
ATOM 742 N N . ALA A 1 94 ? 8.017 -7.803 -10.924 1.00 81.56 94 ALA A N 1
ATOM 743 C CA . ALA A 1 94 ? 9.086 -8.381 -10.106 1.00 81.56 94 ALA A CA 1
ATOM 744 C C . ALA A 1 94 ? 10.171 -7.351 -9.750 1.00 81.56 94 ALA A C 1
ATOM 746 O O . ALA A 1 94 ? 10.542 -7.249 -8.586 1.00 81.56 94 ALA A O 1
ATOM 747 N N . GLU A 1 95 ? 10.619 -6.554 -10.723 1.00 79.69 95 GLU A N 1
ATOM 748 C CA . GLU A 1 95 ? 11.568 -5.452 -10.515 1.00 79.69 95 GLU A CA 1
ATOM 749 C C . GLU A 1 95 ? 10.998 -4.413 -9.532 1.00 79.69 95 GLU A C 1
ATOM 751 O O . GLU A 1 95 ? 11.693 -3.956 -8.627 1.00 79.69 95 GLU A O 1
ATOM 756 N N . ALA A 1 96 ? 9.715 -4.056 -9.662 1.00 78.06 96 ALA A N 1
ATOM 757 C CA . ALA A 1 96 ? 9.040 -3.149 -8.735 1.00 78.06 96 ALA A CA 1
ATOM 758 C C . ALA A 1 96 ? 8.991 -3.721 -7.311 1.00 78.06 96 ALA A C 1
ATOM 760 O O . ALA A 1 96 ? 9.274 -3.003 -6.353 1.00 78.06 96 ALA A O 1
ATOM 761 N N . ALA A 1 97 ? 8.691 -5.015 -7.165 1.00 79.75 97 ALA A N 1
ATOM 762 C CA . ALA A 1 97 ? 8.668 -5.671 -5.864 1.00 79.75 97 ALA A CA 1
ATOM 763 C C . ALA A 1 97 ? 10.053 -5.766 -5.212 1.00 79.75 97 ALA A C 1
ATOM 765 O O . ALA A 1 97 ? 10.178 -5.518 -4.014 1.00 79.75 97 ALA A O 1
ATOM 766 N N . GLU A 1 98 ? 11.096 -6.069 -5.983 1.00 83.50 98 GLU A N 1
ATOM 767 C CA . GLU A 1 98 ? 12.476 -6.091 -5.484 1.00 83.50 98 GLU A CA 1
ATOM 768 C C . GLU A 1 98 ? 12.950 -4.706 -5.029 1.00 83.50 98 GLU A C 1
ATOM 770 O O . GLU A 1 98 ? 13.663 -4.606 -4.037 1.00 83.50 98 GLU A O 1
ATOM 775 N N . ASN A 1 99 ? 12.495 -3.636 -5.686 1.00 80.62 99 ASN A N 1
ATOM 776 C CA . ASN A 1 99 ? 12.814 -2.263 -5.286 1.00 80.62 99 ASN A CA 1
ATOM 777 C C . ASN A 1 99 ? 12.101 -1.803 -4.002 1.00 80.62 99 ASN A C 1
ATOM 779 O O . ASN A 1 99 ? 12.544 -0.837 -3.380 1.00 80.62 99 ASN A O 1
ATOM 783 N N . LEU A 1 100 ? 10.988 -2.444 -3.637 1.00 80.88 100 LEU A N 1
ATOM 784 C CA . LEU A 1 100 ? 10.204 -2.121 -2.439 1.00 80.88 100 LEU A CA 1
ATOM 785 C C . LEU A 1 100 ? 10.685 -2.872 -1.200 1.00 80.88 100 LEU A C 1
ATOM 787 O O . LEU A 1 100 ? 10.566 -2.373 -0.082 1.00 80.88 100 LEU A O 1
ATOM 791 N N . ILE A 1 101 ? 11.187 -4.091 -1.382 1.00 82.19 101 ILE A N 1
ATOM 792 C CA . ILE A 1 101 ? 11.603 -4.931 -0.266 1.00 82.19 101 ILE A CA 1
ATOM 793 C C . ILE A 1 101 ? 12.987 -4.467 0.207 1.00 82.19 101 ILE A C 1
ATOM 795 O O . ILE A 1 101 ? 13.900 -4.324 -0.607 1.00 82.19 101 ILE A O 1
ATOM 799 N N . PRO A 1 102 ? 13.183 -4.248 1.517 1.00 78.75 102 PRO A N 1
ATOM 800 C CA . PRO A 1 102 ? 14.489 -3.887 2.046 1.00 78.75 102 PRO A CA 1
ATOM 801 C C . PRO A 1 102 ? 15.540 -4.947 1.694 1.00 78.75 102 PRO A C 1
ATOM 803 O O . PRO A 1 102 ? 15.321 -6.146 1.863 1.00 78.75 102 PRO A O 1
ATOM 806 N N . TYR A 1 103 ? 16.707 -4.488 1.236 1.00 79.00 103 TYR A N 1
ATOM 807 C CA . TYR A 1 103 ? 17.808 -5.348 0.788 1.00 79.00 103 TYR A CA 1
ATOM 808 C C . TYR A 1 103 ? 18.355 -6.265 1.893 1.00 79.00 103 TYR A C 1
ATOM 810 O O . TYR A 1 103 ? 18.930 -7.312 1.602 1.00 79.00 103 TYR A O 1
ATOM 818 N N . ASN A 1 104 ? 18.233 -5.851 3.159 1.00 89.75 104 ASN A N 1
ATOM 819 C CA . ASN A 1 104 ? 18.678 -6.600 4.334 1.00 89.75 104 ASN A CA 1
ATOM 820 C C . ASN A 1 104 ? 17.937 -6.167 5.619 1.00 89.75 104 ASN A C 1
ATOM 822 O O . ASN A 1 104 ? 17.242 -5.148 5.644 1.00 89.75 104 ASN A O 1
ATOM 826 N N . GLU A 1 105 ? 18.142 -6.916 6.707 1.00 89.69 105 GLU A N 1
ATOM 827 C CA . GLU A 1 105 ? 17.507 -6.691 8.019 1.00 89.69 105 GLU A CA 1
ATOM 828 C C . GLU A 1 105 ? 17.777 -5.299 8.613 1.00 89.69 105 GLU A C 1
ATOM 830 O O . GLU A 1 105 ? 16.902 -4.717 9.257 1.00 89.69 105 GLU A O 1
ATOM 835 N N . LEU A 1 106 ? 18.965 -4.730 8.379 1.00 90.25 106 LEU A N 1
ATOM 836 C CA . LEU A 1 106 ? 19.305 -3.390 8.860 1.00 90.25 106 LEU A CA 1
ATOM 837 C C . LEU A 1 106 ? 18.461 -2.329 8.147 1.00 90.25 106 LEU A C 1
ATOM 839 O O . LEU A 1 106 ? 17.872 -1.470 8.801 1.00 90.25 106 LEU A O 1
ATOM 843 N N . THR A 1 107 ? 18.374 -2.400 6.815 1.00 89.25 107 THR A N 1
ATOM 844 C CA . THR A 1 107 ? 17.547 -1.474 6.027 1.00 89.25 107 THR A CA 1
ATOM 845 C C . THR A 1 107 ? 16.060 -1.611 6.350 1.00 89.25 107 THR A C 1
ATOM 847 O O . THR A 1 107 ? 15.380 -0.594 6.453 1.00 89.25 107 THR A O 1
ATOM 850 N N . ASP A 1 108 ? 15.575 -2.832 6.604 1.00 90.06 108 ASP A N 1
ATOM 851 C CA . ASP A 1 108 ? 14.202 -3.080 7.069 1.00 90.06 108 ASP A CA 1
ATOM 852 C C . ASP A 1 108 ? 13.948 -2.431 8.436 1.00 90.06 108 ASP A C 1
ATOM 854 O O . ASP A 1 108 ? 12.969 -1.712 8.626 1.00 90.06 108 ASP A O 1
ATOM 858 N N . THR A 1 109 ? 14.867 -2.622 9.386 1.00 92.94 109 THR A N 1
ATOM 859 C CA . THR A 1 109 ? 14.754 -2.061 10.739 1.00 92.94 109 THR A CA 1
ATOM 860 C C . THR A 1 109 ? 14.743 -0.534 10.711 1.00 92.94 109 THR A C 1
ATOM 862 O O . THR A 1 109 ? 13.881 0.088 11.333 1.00 92.94 109 THR A O 1
ATOM 865 N N . LEU A 1 110 ? 15.663 0.085 9.963 1.00 93.00 110 LEU A N 1
ATOM 866 C CA . LEU A 1 110 ? 15.707 1.541 9.802 1.00 93.00 110 LEU A CA 1
ATOM 867 C C . LEU A 1 110 ? 14.443 2.071 9.120 1.00 93.00 110 LEU A C 1
ATOM 869 O O . LEU A 1 110 ? 13.893 3.082 9.555 1.00 93.00 110 LEU A O 1
ATOM 873 N N . GLY A 1 111 ? 13.950 1.368 8.101 1.00 92.81 111 GLY A N 1
ATOM 874 C CA . GLY A 1 111 ? 12.711 1.719 7.420 1.00 92.81 111 GLY A CA 1
ATOM 875 C C . GLY A 1 111 ? 11.486 1.642 8.333 1.00 92.81 111 GLY A C 1
ATOM 876 O O . GLY A 1 111 ? 10.654 2.546 8.339 1.00 92.81 111 GLY A O 1
ATOM 877 N N . LYS A 1 112 ? 11.395 0.616 9.184 1.00 94.50 112 LYS A N 1
ATOM 878 C CA . LYS A 1 112 ? 10.335 0.495 10.200 1.00 94.50 112 LYS A CA 1
ATOM 879 C C . LYS A 1 112 ? 10.421 1.579 11.268 1.00 94.50 112 LYS A C 1
ATOM 881 O O . LYS A 1 112 ? 9.391 2.126 11.651 1.00 94.50 112 LYS A O 1
ATOM 886 N N . LEU A 1 113 ? 11.626 1.918 11.729 1.00 95.31 113 LEU A N 1
ATOM 887 C CA . LEU A 1 113 ? 11.832 3.031 12.662 1.00 95.31 113 LEU A CA 1
ATOM 888 C C . LEU A 1 113 ? 11.407 4.365 12.043 1.00 95.31 113 LEU A C 1
ATOM 890 O O . LEU A 1 113 ? 10.773 5.176 12.713 1.00 95.31 113 LEU A O 1
ATOM 894 N N . TRP A 1 114 ? 11.701 4.569 10.760 1.00 95.19 114 TRP A N 1
ATOM 895 C CA . TRP A 1 114 ? 11.241 5.735 10.013 1.00 95.19 114 TRP A CA 1
ATOM 896 C C . TRP A 1 114 ? 9.711 5.775 9.868 1.00 95.19 114 TRP A C 1
ATOM 898 O O . TRP A 1 114 ? 9.093 6.821 10.063 1.00 95.19 114 TRP A O 1
ATOM 908 N N . ALA A 1 115 ? 9.086 4.634 9.572 1.00 96.38 115 ALA A N 1
ATOM 909 C CA . ALA A 1 115 ? 7.637 4.521 9.447 1.00 96.38 115 ALA A CA 1
ATOM 910 C C . ALA A 1 115 ? 6.905 4.599 10.802 1.00 96.38 115 ALA A C 1
ATOM 912 O O . ALA A 1 115 ? 5.717 4.917 10.835 1.00 96.38 115 ALA A O 1
ATOM 913 N N . ALA A 1 116 ? 7.592 4.346 11.923 1.00 97.00 116 ALA A N 1
ATOM 914 C CA . ALA A 1 116 ? 7.019 4.247 13.266 1.00 97.00 116 ALA A CA 1
ATOM 915 C C . ALA A 1 116 ? 6.079 5.399 13.679 1.00 97.00 116 ALA A C 1
ATOM 917 O O . ALA A 1 116 ? 4.981 5.090 14.148 1.00 97.00 116 ALA A O 1
ATOM 918 N N . PRO A 1 117 ? 6.415 6.697 13.513 1.00 97.06 117 PRO A N 1
ATOM 919 C CA . PRO A 1 117 ? 5.486 7.780 13.849 1.00 97.06 117 PRO A CA 1
ATOM 920 C C . PRO A 1 117 ? 4.177 7.711 13.050 1.00 97.06 117 PRO A C 1
ATOM 922 O O . PRO A 1 117 ? 3.104 7.945 13.607 1.00 97.06 117 PRO A O 1
ATOM 925 N N . PHE A 1 118 ? 4.241 7.335 11.770 1.00 97.19 118 PHE A N 1
ATOM 926 C CA . PHE A 1 118 ? 3.058 7.160 10.927 1.00 97.19 118 PHE A CA 1
ATOM 927 C C . PHE A 1 118 ? 2.265 5.925 11.347 1.00 97.19 118 PHE A C 1
ATOM 929 O O . PHE A 1 118 ? 1.053 6.011 11.520 1.00 97.19 118 PHE A O 1
ATOM 936 N N . THR A 1 119 ? 2.947 4.809 11.612 1.00 97.88 119 THR A N 1
ATOM 937 C CA . THR A 1 119 ? 2.329 3.581 12.124 1.00 97.88 119 THR A CA 1
ATOM 938 C C . THR A 1 119 ? 1.595 3.832 13.435 1.00 97.88 119 THR A C 1
ATOM 940 O O . THR A 1 119 ? 0.481 3.347 13.611 1.00 97.88 119 THR A O 1
ATOM 943 N N . LEU A 1 120 ? 2.177 4.610 14.352 1.00 98.19 120 LEU A N 1
ATOM 944 C CA . LEU A 1 120 ? 1.543 4.970 15.618 1.00 98.19 120 LEU A CA 1
ATOM 945 C C . LEU A 1 120 ? 0.279 5.807 15.390 1.00 98.19 120 LEU A C 1
ATOM 947 O O . LEU A 1 120 ? -0.779 5.463 15.914 1.00 98.19 120 LEU A O 1
ATOM 951 N N . ALA A 1 121 ? 0.367 6.866 14.578 1.00 97.88 121 ALA A N 1
ATOM 952 C CA . ALA A 1 121 ? -0.783 7.706 14.248 1.00 97.88 121 ALA A CA 1
ATOM 953 C C . ALA A 1 121 ? -1.904 6.900 13.566 1.00 97.88 121 ALA A C 1
ATOM 955 O O . ALA A 1 121 ? -3.068 6.990 13.963 1.00 97.88 121 ALA A O 1
ATOM 956 N N . GLY A 1 122 ? -1.544 6.059 12.595 1.00 98.00 122 GLY A N 1
ATOM 957 C CA . GLY A 1 122 ? -2.467 5.165 11.903 1.00 98.00 122 GLY A CA 1
ATOM 958 C C . GLY A 1 122 ? -3.080 4.125 12.833 1.00 98.00 122 GLY A C 1
ATOM 959 O O . GLY A 1 122 ? -4.268 3.848 12.723 1.00 98.00 122 GLY A O 1
ATOM 960 N N . SER A 1 123 ? -2.320 3.614 13.803 1.00 98.44 123 SER A N 1
ATOM 961 C CA . SER A 1 123 ? -2.825 2.647 14.781 1.00 98.44 123 SER A CA 1
ATOM 962 C C . SER A 1 123 ? -3.837 3.261 15.740 1.00 98.44 123 SER A C 1
ATOM 964 O O . SER A 1 123 ? -4.853 2.639 16.034 1.00 98.44 123 SER A O 1
ATOM 966 N N . ILE A 1 124 ? -3.595 4.492 16.201 1.00 98.38 124 ILE A N 1
ATOM 967 C CA . ILE A 1 124 ? -4.546 5.223 17.051 1.00 98.38 124 ILE A CA 1
ATOM 968 C C . ILE A 1 124 ? -5.847 5.474 16.280 1.00 98.38 124 ILE A C 1
ATOM 970 O O . ILE A 1 124 ? -6.930 5.158 16.776 1.00 98.38 124 ILE A O 1
ATOM 974 N N . ALA A 1 125 ? -5.742 5.994 15.053 1.00 98.00 125 ALA A N 1
ATOM 975 C CA . ALA A 1 125 ? -6.899 6.254 14.202 1.00 98.00 125 ALA A CA 1
ATOM 976 C C . ALA A 1 125 ? -7.656 4.963 13.844 1.00 98.00 125 ALA A C 1
ATOM 978 O O . ALA A 1 125 ? -8.878 4.914 13.958 1.00 98.00 125 ALA A O 1
ATOM 979 N N . GLY A 1 126 ? -6.940 3.900 13.475 1.00 97.88 126 GLY A N 1
ATOM 980 C CA . GLY A 1 126 ? -7.507 2.598 13.139 1.00 97.88 126 GLY A CA 1
ATOM 981 C C . GLY A 1 126 ? -8.213 1.942 14.323 1.00 97.88 126 GLY A C 1
ATOM 982 O O . GLY A 1 126 ? -9.341 1.475 14.177 1.00 97.88 126 GLY A O 1
ATOM 983 N N . ALA A 1 127 ? -7.609 1.968 15.515 1.00 98.38 127 ALA A N 1
ATOM 984 C CA . ALA A 1 127 ? -8.222 1.425 16.725 1.00 98.38 127 ALA A CA 1
ATOM 985 C C . ALA A 1 127 ? -9.511 2.174 17.094 1.00 98.38 127 ALA A C 1
ATOM 987 O O . ALA A 1 127 ? -10.520 1.539 17.401 1.00 98.38 127 ALA A O 1
ATOM 988 N N . ALA A 1 128 ? -9.503 3.510 17.009 1.00 98.12 128 ALA A N 1
ATOM 989 C CA . ALA A 1 128 ? -10.704 4.319 17.203 1.00 98.12 128 ALA A CA 1
ATOM 990 C C . ALA A 1 128 ? -11.787 3.985 16.162 1.00 98.12 128 ALA A C 1
ATOM 992 O O . ALA A 1 128 ? -12.962 3.867 16.509 1.00 98.12 128 ALA A O 1
ATOM 993 N N . ASN A 1 129 ? -11.389 3.770 14.904 1.00 97.31 129 ASN A N 1
ATOM 994 C CA . ASN A 1 129 ? -12.305 3.451 13.814 1.00 97.31 129 ASN A CA 1
ATOM 995 C C . ASN A 1 129 ? -12.972 2.074 13.977 1.00 97.31 129 ASN A C 1
ATOM 997 O O . ASN A 1 129 ? -14.182 1.943 13.791 1.00 97.31 129 ASN A O 1
ATOM 1001 N N . VAL A 1 130 ? -12.198 1.061 14.378 1.00 97.88 130 VAL A N 1
ATOM 1002 C CA . VAL A 1 130 ? -12.694 -0.291 14.693 1.00 97.88 130 VAL A CA 1
ATOM 1003 C C . VAL A 1 130 ? -13.593 -0.266 15.926 1.00 97.88 130 VAL A C 1
ATOM 1005 O O . VAL A 1 130 ? -14.633 -0.919 15.942 1.00 97.88 130 VAL A O 1
ATOM 1008 N N . ALA A 1 131 ? -13.231 0.499 16.960 1.00 98.12 131 ALA A N 1
ATOM 1009 C CA . ALA A 1 131 ? -14.072 0.651 18.144 1.00 98.12 131 ALA A CA 1
ATOM 1010 C C . ALA A 1 131 ? -15.435 1.263 17.787 1.00 98.12 131 ALA A C 1
ATOM 1012 O O . ALA A 1 131 ? -16.463 0.737 18.209 1.00 98.12 131 ALA A O 1
ATOM 1013 N N . ALA A 1 132 ? -15.459 2.315 16.961 1.00 97.88 132 ALA A N 1
ATOM 1014 C CA . ALA A 1 132 ? -16.699 2.910 16.468 1.00 97.88 132 ALA A CA 1
ATOM 1015 C C . ALA A 1 132 ? -17.538 1.912 15.649 1.00 97.88 132 ALA A C 1
ATOM 1017 O O . ALA A 1 132 ? -18.747 1.822 15.855 1.00 97.88 132 ALA A O 1
ATOM 1018 N N . ALA A 1 133 ? -16.904 1.110 14.788 1.00 97.12 133 ALA A N 1
ATOM 1019 C CA . ALA A 1 133 ? -17.597 0.106 13.981 1.00 97.12 133 ALA A CA 1
ATOM 1020 C C . ALA A 1 133 ? -18.248 -0.976 14.853 1.00 97.12 133 ALA A C 1
ATOM 1022 O O . ALA A 1 133 ? -19.435 -1.271 14.703 1.00 97.12 133 ALA A O 1
ATOM 1023 N N . ARG A 1 134 ? -17.514 -1.479 15.854 1.00 97.38 134 ARG A N 1
ATOM 1024 C CA . ARG A 1 134 ? -18.047 -2.422 16.849 1.00 97.38 134 ARG A CA 1
ATOM 1025 C C . ARG A 1 134 ? -19.234 -1.845 17.610 1.00 97.38 134 ARG A C 1
ATOM 1027 O O . ARG A 1 134 ? -20.231 -2.534 17.790 1.00 97.38 134 ARG A O 1
ATOM 1034 N N . LEU A 1 135 ? -19.147 -0.583 18.035 1.00 97.69 135 LEU A N 1
ATOM 1035 C CA . LEU A 1 135 ? -20.249 0.101 18.719 1.00 97.69 135 LEU A CA 1
ATOM 1036 C C . LEU A 1 135 ? -21.476 0.286 17.814 1.00 97.69 135 LEU A C 1
ATOM 1038 O O . LEU A 1 135 ? -22.595 0.308 18.316 1.00 97.69 135 LEU A O 1
ATOM 1042 N N . SER A 1 136 ? -21.281 0.377 16.495 1.00 96.69 136 SER A N 1
ATOM 1043 C CA . SER A 1 136 ? -22.366 0.413 15.506 1.00 96.69 136 SER A CA 1
ATOM 1044 C C . SER A 1 136 ? -22.932 -0.963 15.125 1.00 96.69 136 SER A C 1
ATOM 1046 O O . SER A 1 136 ? -23.868 -1.031 14.334 1.00 96.69 136 SER A O 1
ATOM 1048 N N . GLY A 1 137 ? -22.401 -2.051 15.697 1.00 96.50 137 GLY A N 1
ATOM 1049 C CA . GLY A 1 137 ? -22.862 -3.417 15.436 1.00 96.50 137 GLY A CA 1
ATOM 1050 C C . GLY A 1 137 ? -22.208 -4.104 14.234 1.00 96.50 137 GLY A C 1
ATOM 1051 O O . GLY A 1 137 ? -22.747 -5.097 13.756 1.00 96.50 137 GLY A O 1
ATOM 1052 N N . ASP A 1 138 ? -21.069 -3.608 13.743 1.00 95.88 138 ASP A N 1
ATOM 1053 C CA . ASP A 1 138 ? -20.323 -4.266 12.666 1.00 95.88 138 ASP A CA 1
ATOM 1054 C C . ASP A 1 138 ? -19.592 -5.517 13.192 1.00 95.88 138 ASP A C 1
ATOM 1056 O O . ASP A 1 138 ? -18.659 -5.428 13.998 1.00 95.88 138 ASP A O 1
ATOM 1060 N N . GLU A 1 139 ? -20.020 -6.694 12.733 1.00 94.31 139 GLU A N 1
ATOM 1061 C CA . GLU A 1 139 ? -19.457 -7.993 13.118 1.00 94.31 139 GLU A CA 1
ATOM 1062 C C . GLU A 1 139 ? -18.087 -8.291 12.487 1.00 94.31 139 GLU A C 1
ATOM 1064 O O . GLU A 1 139 ? -17.346 -9.143 12.982 1.00 94.31 139 GLU A O 1
ATOM 1069 N N . HIS A 1 140 ? -17.718 -7.575 11.423 1.00 91.56 140 HIS A N 1
ATOM 1070 C CA . HIS A 1 140 ? -16.429 -7.714 10.748 1.00 91.56 140 HIS A CA 1
ATOM 1071 C C . HIS A 1 140 ? -15.348 -6.797 11.337 1.00 91.56 140 HIS A C 1
ATOM 1073 O O . HIS A 1 140 ? -14.184 -6.884 10.940 1.00 91.56 140 HIS A O 1
ATOM 1079 N N . ALA A 1 141 ? -15.701 -5.943 12.302 1.00 96.62 141 ALA A N 1
ATOM 1080 C CA . ALA A 1 141 ? -14.782 -4.995 12.912 1.00 96.62 141 ALA A CA 1
ATOM 1081 C C . ALA A 1 141 ? -13.695 -5.695 13.755 1.00 9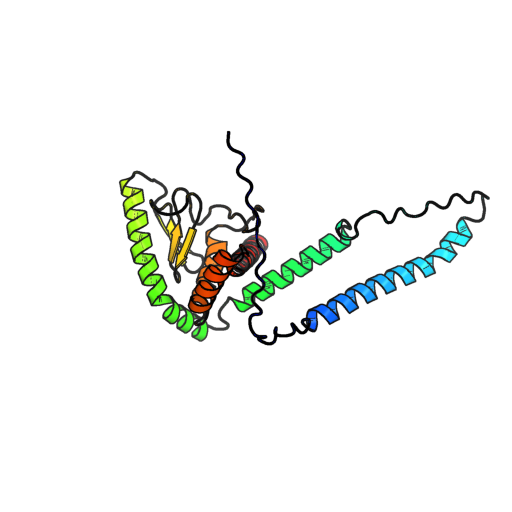6.62 141 ALA A C 1
ATOM 1083 O O . ALA A 1 141 ? -13.930 -6.232 14.850 1.00 96.62 141 ALA A O 1
ATOM 1084 N N . GLY A 1 142 ? -12.456 -5.652 13.267 1.00 97.00 142 GLY A N 1
ATOM 1085 C CA . GLY A 1 142 ? -11.368 -6.492 13.761 1.00 97.00 142 GLY A CA 1
ATOM 1086 C C . GLY A 1 142 ? -9.999 -5.830 13.711 1.00 97.00 142 GLY A C 1
ATOM 1087 O O . GLY A 1 142 ? -9.800 -4.806 13.067 1.00 97.00 142 GLY A O 1
ATOM 1088 N N . ILE A 1 143 ? -9.040 -6.437 14.408 1.00 98.00 143 ILE A N 1
ATOM 1089 C CA . ILE A 1 143 ? -7.624 -6.090 14.282 1.00 98.00 143 ILE A CA 1
ATOM 1090 C C . ILE A 1 143 ? -6.864 -7.375 13.980 1.00 98.00 143 ILE A C 1
ATOM 1092 O O . ILE A 1 143 ? -7.048 -8.375 14.676 1.00 98.00 143 ILE A O 1
ATOM 1096 N N . SER A 1 144 ? -6.010 -7.359 12.963 1.00 97.56 144 SER A N 1
ATOM 1097 C CA . SER A 1 144 ? -5.119 -8.476 12.648 1.00 97.56 144 SER A CA 1
ATOM 1098 C C . SER A 1 144 ? -3.725 -7.984 12.272 1.00 97.56 144 SER A C 1
ATOM 1100 O O . SER A 1 144 ? -3.525 -6.810 11.980 1.00 97.56 144 SER A O 1
ATOM 1102 N N . VAL A 1 145 ? -2.734 -8.874 12.297 1.00 97.44 14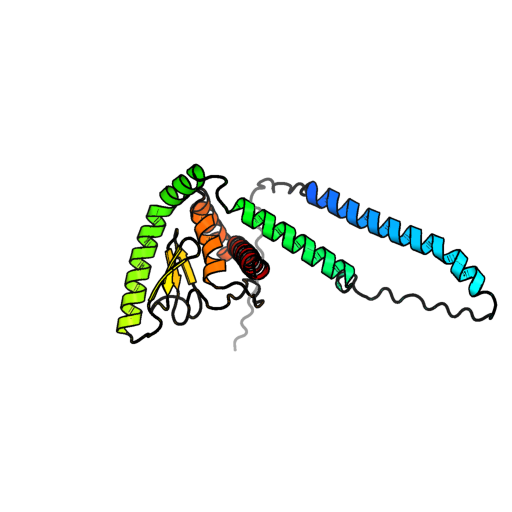5 VAL A N 1
ATOM 1103 C CA . VAL A 1 145 ? -1.376 -8.571 11.830 1.00 97.44 145 VAL A CA 1
ATOM 1104 C C . VAL A 1 145 ? -1.058 -9.516 10.689 1.00 97.44 145 VAL A C 1
ATOM 1106 O O . VAL A 1 145 ? -1.045 -10.733 10.870 1.00 97.44 145 VAL A O 1
ATOM 1109 N N . ARG A 1 146 ? -0.834 -8.959 9.502 1.00 95.56 146 ARG A N 1
ATOM 1110 C CA . ARG A 1 146 ? -0.478 -9.717 8.300 1.00 95.56 146 ARG A CA 1
ATOM 1111 C C . ARG A 1 146 ? 0.125 -8.795 7.259 1.00 95.56 146 ARG A C 1
ATOM 1113 O O . ARG A 1 146 ? -0.074 -7.585 7.301 1.00 95.56 146 ARG A O 1
ATOM 1120 N N . ASP A 1 147 ? 0.852 -9.387 6.318 1.00 93.81 147 ASP A N 1
ATOM 1121 C CA . ASP A 1 147 ? 1.355 -8.678 5.144 1.00 93.81 147 ASP A CA 1
ATOM 1122 C C . ASP A 1 147 ? 2.177 -7.415 5.479 1.00 93.81 147 ASP A C 1
ATOM 1124 O O . ASP A 1 147 ? 2.066 -6.406 4.803 1.00 93.81 147 ASP A O 1
ATOM 1128 N N . ASN A 1 148 ? 3.031 -7.480 6.510 1.00 92.31 148 ASN A N 1
ATOM 1129 C CA . ASN A 1 148 ? 3.853 -6.354 6.991 1.00 92.31 148 ASN A CA 1
ATOM 1130 C C . ASN A 1 148 ? 3.043 -5.154 7.535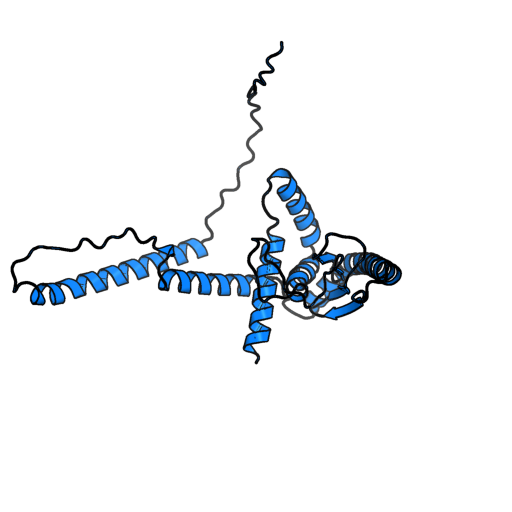 1.00 92.31 148 ASN A C 1
ATOM 1132 O O . ASN A 1 148 ? 3.557 -4.038 7.589 1.00 92.31 148 ASN A O 1
ATOM 1136 N N . GLY A 1 149 ? 1.801 -5.375 7.977 1.00 96.00 149 GLY A N 1
ATOM 1137 C CA . GLY A 1 149 ? 0.982 -4.326 8.576 1.00 96.00 149 GLY A CA 1
ATOM 1138 C C . GLY A 1 149 ? 0.022 -4.805 9.666 1.00 96.00 149 GLY A C 1
ATOM 1139 O O . GLY A 1 149 ? -0.316 -5.988 9.768 1.00 96.00 149 GLY A O 1
ATOM 1140 N N . ILE A 1 150 ? -0.413 -3.851 10.486 1.00 98.19 150 ILE A N 1
ATOM 1141 C CA . ILE A 1 150 ? -1.514 -3.974 11.440 1.00 98.19 150 ILE A CA 1
ATOM 1142 C C . ILE A 1 150 ? -2.785 -3.563 10.697 1.00 98.19 150 ILE A C 1
ATOM 1144 O O . ILE A 1 150 ? -2.934 -2.405 10.316 1.00 98.19 150 ILE A O 1
ATOM 1148 N N . GLN A 1 151 ? -3.680 -4.512 10.467 1.00 98.12 151 GLN A N 1
ATOM 1149 C CA . GLN A 1 151 ? -4.928 -4.323 9.739 1.00 98.12 151 GLN A CA 1
ATOM 1150 C C . GLN A 1 151 ? -6.039 -3.976 10.730 1.00 98.12 151 GLN A C 1
ATOM 1152 O O . GLN A 1 151 ? -6.302 -4.747 11.651 1.00 98.12 151 GLN A O 1
ATOM 1157 N N . PHE A 1 152 ? -6.699 -2.844 10.527 1.00 98.25 152 PHE A N 1
ATOM 1158 C CA . PHE A 1 152 ? -7.878 -2.391 11.259 1.00 98.25 152 PHE A CA 1
ATOM 1159 C C . PHE A 1 152 ? -9.087 -2.580 10.342 1.00 98.25 152 PHE A C 1
ATOM 1161 O O . PHE A 1 152 ? -9.354 -1.740 9.486 1.00 98.25 152 PHE A O 1
ATOM 1168 N N . GLU A 1 153 ? -9.735 -3.737 10.452 1.00 97.44 153 GLU A N 1
ATOM 1169 C CA . GLU A 1 153 ? -10.737 -4.262 9.515 1.00 97.44 153 GLU A CA 1
ATOM 1170 C C . GLU A 1 153 ? -12.141 -3.716 9.810 1.00 97.44 153 GLU A C 1
ATOM 1172 O O . GLU A 1 153 ? -12.478 -3.508 10.975 1.00 97.44 153 GLU A O 1
ATOM 1177 N N . SER A 1 154 ? -12.941 -3.510 8.754 1.00 92.44 154 SER A N 1
ATOM 1178 C CA . SER A 1 154 ? -14.314 -2.981 8.776 1.00 92.44 154 SER A CA 1
ATOM 1179 C C . SER A 1 154 ? -14.503 -1.785 9.716 1.00 92.44 154 SER A C 1
ATOM 1181 O O . SER A 1 154 ? -15.210 -1.851 10.716 1.00 92.44 154 SER A O 1
ATOM 1183 N N . GLY A 1 155 ? -13.800 -0.685 9.438 1.00 91.94 155 GLY A N 1
ATOM 1184 C CA . GLY A 1 155 ? -13.919 0.548 10.213 1.00 91.94 155 GLY A CA 1
ATOM 1185 C C . GLY A 1 155 ? -15.213 1.320 9.929 1.00 91.94 155 GLY A C 1
ATOM 1186 O O . GLY A 1 155 ? -15.859 1.125 8.907 1.00 91.94 155 GLY A O 1
ATOM 1187 N N . PHE A 1 156 ? -15.583 2.238 10.824 1.00 93.69 156 PHE A N 1
ATOM 1188 C CA . PHE A 1 156 ? -16.813 3.038 10.720 1.00 93.69 156 PHE A CA 1
ATOM 1189 C C . PHE A 1 156 ? -16.693 4.225 9.748 1.00 93.69 156 PHE A C 1
ATOM 1191 O O . PHE A 1 156 ? -17.647 4.621 9.083 1.00 93.69 156 PHE A O 1
ATOM 1198 N N . LEU A 1 157 ? -15.504 4.814 9.683 1.00 92.25 157 LEU A N 1
ATOM 1199 C CA . LEU A 1 157 ? -15.133 5.977 8.889 1.00 92.25 157 LEU A CA 1
ATOM 1200 C C . LEU A 1 157 ? -14.307 5.552 7.673 1.00 92.25 157 LEU A C 1
ATOM 1202 O O . LEU A 1 157 ? -13.604 4.541 7.701 1.00 92.25 157 LEU A O 1
ATOM 1206 N N . GLY A 1 158 ? -14.331 6.391 6.638 1.00 91.94 158 GLY A N 1
ATOM 1207 C CA . GLY A 1 158 ? -13.608 6.182 5.386 1.00 91.94 158 GLY A CA 1
ATOM 1208 C C . GLY A 1 158 ? -14.543 5.888 4.216 1.00 91.94 158 GLY A C 1
ATOM 1209 O O . GLY A 1 158 ? -15.766 5.945 4.337 1.00 91.94 158 GLY A O 1
ATOM 1210 N N . GLN A 1 159 ? -13.961 5.608 3.053 1.00 91.94 159 GLN A N 1
ATOM 1211 C CA . GLN A 1 159 ? -14.734 5.185 1.888 1.00 91.94 159 GLN A CA 1
ATOM 1212 C C . GLN A 1 159 ? -15.088 3.700 2.021 1.00 91.94 159 GLN A C 1
ATOM 1214 O O . GLN A 1 159 ? -14.220 2.883 2.333 1.00 91.94 159 GLN A O 1
ATOM 1219 N N . SER A 1 160 ? -16.357 3.364 1.770 1.00 93.62 160 SER A N 1
ATOM 1220 C CA . SER A 1 160 ? -16.829 1.975 1.743 1.00 93.62 160 SER A CA 1
ATOM 1221 C C . SER A 1 160 ? -15.980 1.144 0.785 1.00 93.62 160 SER A C 1
ATOM 1223 O O . SER A 1 160 ? -15.621 1.618 -0.296 1.00 93.62 160 SER A O 1
ATOM 1225 N N . ASP A 1 161 ? -15.678 -0.092 1.178 1.00 91.56 161 ASP A N 1
ATOM 1226 C CA . ASP A 1 161 ? -14.907 -1.056 0.384 1.00 91.56 161 ASP A CA 1
ATOM 1227 C C . ASP A 1 161 ? -13.478 -0.622 0.023 1.00 91.56 161 ASP A C 1
ATOM 1229 O O . ASP A 1 161 ? -12.868 -1.198 -0.879 1.00 91.56 161 ASP A O 1
ATOM 1233 N N . ARG A 1 162 ? -12.920 0.374 0.721 1.00 93.31 162 ARG A N 1
ATOM 1234 C CA . ARG A 1 162 ? -11.533 0.815 0.533 1.00 93.31 162 ARG A CA 1
ATOM 1235 C C . ARG A 1 162 ? -10.698 0.611 1.782 1.00 93.31 162 ARG A C 1
ATOM 1237 O O . ARG A 1 162 ? -11.226 0.402 2.872 1.00 93.31 162 ARG A O 1
ATOM 1244 N N . ALA A 1 163 ? -9.388 0.639 1.609 1.00 95.75 163 ALA A N 1
ATOM 1245 C CA . ALA A 1 163 ? -8.432 0.708 2.695 1.00 95.75 163 ALA A CA 1
ATOM 1246 C C . ALA A 1 163 ? -7.489 1.892 2.462 1.00 95.75 163 ALA A C 1
ATOM 1248 O O . ALA A 1 163 ? -7.431 2.455 1.368 1.00 95.75 163 ALA A O 1
ATOM 1249 N N . PHE A 1 164 ? -6.833 2.321 3.530 1.00 94.94 164 PHE A N 1
ATOM 1250 C CA . PHE A 1 164 ? -5.820 3.359 3.505 1.00 94.94 164 PHE A CA 1
ATOM 1251 C C . PHE A 1 164 ? -4.665 2.946 4.408 1.00 94.94 164 PHE A C 1
ATOM 1253 O O . PHE A 1 164 ? -4.882 2.587 5.566 1.00 94.94 164 PHE A O 1
ATOM 1260 N N . THR A 1 165 ? -3.440 3.036 3.905 1.00 96.94 165 THR A N 1
ATOM 1261 C CA . THR A 1 165 ? -2.235 2.718 4.673 1.00 96.94 165 THR A CA 1
ATOM 1262 C C . THR A 1 165 ? -1.576 3.979 5.221 1.00 96.94 165 THR A C 1
ATOM 1264 O O . THR A 1 165 ? -1.372 4.952 4.500 1.00 96.94 165 THR A O 1
ATOM 1267 N N . LEU A 1 166 ? -1.185 3.942 6.496 1.00 96.50 166 LEU A N 1
ATOM 1268 C CA . LEU A 1 166 ? -0.382 4.965 7.158 1.00 96.50 166 LEU A CA 1
ATOM 1269 C C . LEU A 1 166 ? 0.752 4.304 7.951 1.00 96.50 166 LEU A C 1
ATOM 1271 O O . LEU A 1 166 ? 0.532 3.711 9.009 1.00 96.50 166 LEU A O 1
ATOM 1275 N N . GLY A 1 167 ? 1.981 4.391 7.438 1.00 96.75 167 GLY A N 1
ATOM 1276 C CA . GLY A 1 167 ? 3.092 3.601 7.967 1.00 96.75 167 GLY A CA 1
ATOM 1277 C C . GLY A 1 167 ? 2.855 2.114 7.707 1.00 96.75 167 GLY A C 1
ATOM 1278 O O . GLY A 1 167 ? 2.614 1.707 6.578 1.00 96.75 167 GLY A O 1
ATOM 1279 N N . ASN A 1 168 ? 2.873 1.316 8.770 1.00 97.50 168 ASN A N 1
ATOM 1280 C CA . ASN A 1 168 ? 2.502 -0.100 8.772 1.00 97.50 168 ASN A CA 1
ATOM 1281 C C . ASN A 1 168 ? 1.090 -0.333 9.342 1.00 97.50 168 ASN A C 1
ATOM 1283 O O . ASN A 1 168 ? 0.761 -1.459 9.701 1.00 97.50 168 ASN A O 1
ATOM 1287 N N . ALA A 1 169 ? 0.262 0.704 9.492 1.00 98.31 169 ALA A N 1
ATOM 1288 C CA . ALA A 1 169 ? -1.135 0.567 9.898 1.00 98.31 169 ALA A CA 1
ATOM 1289 C C . ALA A 1 169 ? -2.047 0.679 8.671 1.00 98.31 169 ALA A C 1
ATOM 1291 O O . ALA A 1 169 ? -1.984 1.669 7.948 1.00 98.31 169 ALA A O 1
ATOM 1292 N N . VAL A 1 170 ? -2.910 -0.311 8.455 1.00 98.06 170 VAL A N 1
ATOM 1293 C CA . VAL A 1 170 ? -3.866 -0.363 7.344 1.00 98.06 170 VAL A CA 1
ATOM 1294 C C . VAL A 1 170 ? -5.271 -0.180 7.896 1.00 98.06 170 VAL A C 1
ATOM 1296 O O . VAL A 1 170 ? -5.758 -1.000 8.670 1.00 98.06 170 VAL A O 1
ATOM 1299 N N . LEU A 1 171 ? -5.922 0.913 7.521 1.00 98.12 171 LEU A N 1
ATOM 1300 C CA . LEU A 1 171 ? -7.247 1.296 7.981 1.00 98.12 171 LEU A CA 1
ATOM 1301 C C . LEU A 1 171 ? -8.264 0.932 6.905 1.00 98.12 171 LEU A C 1
ATOM 1303 O O . LEU A 1 171 ? -8.322 1.576 5.859 1.00 98.12 171 LEU A O 1
ATOM 1307 N N . HIS A 1 172 ? -9.080 -0.084 7.157 1.00 97.50 172 HIS A N 1
ATOM 1308 C CA . HIS A 1 172 ? -10.182 -0.438 6.276 1.00 97.50 172 HIS A CA 1
ATOM 1309 C C . HIS A 1 172 ? -11.406 0.432 6.576 1.00 97.50 172 HIS A C 1
ATOM 1311 O O . HIS A 1 172 ? -11.763 0.643 7.736 1.00 97.50 172 HIS A O 1
ATOM 1317 N N . GLY A 1 173 ? -12.060 0.924 5.526 1.00 96.19 173 GLY A N 1
ATOM 1318 C CA . GLY A 1 173 ? -13.381 1.537 5.628 1.00 96.19 173 GLY A CA 1
ATOM 1319 C C . GLY A 1 173 ? -14.494 0.496 5.816 1.00 96.19 173 GLY A C 1
ATOM 1320 O O . GLY A 1 173 ? -14.216 -0.710 5.862 1.00 96.19 173 GLY A O 1
ATOM 1321 N N . PRO A 1 174 ? -15.760 0.944 5.874 1.00 96.00 174 PRO A N 1
ATOM 1322 C CA . PRO A 1 174 ? -16.904 0.056 6.062 1.00 96.00 174 PRO A CA 1
ATOM 1323 C C . PRO A 1 174 ? -16.949 -1.051 5.004 1.00 96.00 174 PRO A C 1
ATOM 1325 O O . PRO A 1 174 ? -16.776 -0.781 3.811 1.00 96.00 174 PRO A O 1
ATOM 1328 N N . GLY A 1 175 ? -17.148 -2.302 5.429 1.00 92.31 175 GLY A N 1
ATOM 1329 C CA . GLY A 1 175 ? -17.257 -3.452 4.523 1.00 92.31 175 GLY A CA 1
ATOM 1330 C C . GLY A 1 175 ? -15.956 -3.849 3.813 1.00 92.31 175 GLY A C 1
ATOM 1331 O O . GLY A 1 175 ? -15.974 -4.700 2.920 1.00 92.31 175 GLY A O 1
ATOM 1332 N N . SER A 1 176 ? -14.817 -3.260 4.183 1.00 94.81 176 SER A N 1
ATOM 1333 C CA . SER A 1 176 ? -13.490 -3.638 3.693 1.00 94.81 176 SER A CA 1
ATOM 1334 C C . SER A 1 176 ? -12.750 -4.471 4.741 1.00 94.81 176 SER A C 1
ATOM 1336 O O . SER A 1 176 ? -12.818 -4.197 5.937 1.00 94.81 176 SER A O 1
ATOM 1338 N N . TRP A 1 177 ? -12.025 -5.496 4.301 1.00 95.50 177 TRP A N 1
ATOM 1339 C CA . TRP A 1 177 ? -11.221 -6.350 5.175 1.00 95.50 177 TRP A CA 1
ATOM 1340 C C . TRP A 1 177 ? -10.032 -6.927 4.411 1.00 95.50 177 TRP A C 1
ATOM 1342 O O . TRP A 1 177 ? -9.996 -6.945 3.180 1.00 95.50 177 TRP A O 1
ATOM 1352 N N . ALA A 1 178 ? -9.045 -7.424 5.145 1.00 95.81 178 ALA A N 1
ATOM 1353 C CA . ALA A 1 178 ? -7.734 -7.759 4.603 1.00 95.81 178 ALA A CA 1
ATOM 1354 C C . ALA A 1 178 ? -7.753 -8.831 3.490 1.00 95.81 178 ALA A C 1
ATOM 1356 O O . ALA A 1 178 ? -7.015 -8.722 2.514 1.00 95.81 178 ALA A O 1
ATOM 1357 N N . SER A 1 179 ? -8.601 -9.859 3.603 1.00 95.75 179 SER A N 1
ATOM 1358 C CA . SER A 1 179 ? -8.703 -10.946 2.610 1.00 95.75 179 SER A CA 1
ATOM 1359 C C . SER A 1 179 ? -9.639 -10.651 1.434 1.00 95.75 179 SER A C 1
ATOM 1361 O O . SER A 1 179 ? -9.803 -11.512 0.565 1.00 95.75 179 SER A O 1
ATOM 1363 N N . LYS A 1 180 ? -10.266 -9.470 1.387 1.00 94.00 180 LYS A N 1
ATOM 1364 C CA . LYS A 1 180 ? -11.155 -9.091 0.289 1.00 94.00 180 LYS A CA 1
ATOM 1365 C C . LYS A 1 180 ? -10.355 -8.995 -1.018 1.00 94.00 180 LYS A C 1
ATOM 1367 O O . LYS A 1 180 ? -9.233 -8.491 -0.984 1.00 94.00 180 LYS A O 1
ATOM 1372 N N . PRO A 1 181 ? -10.875 -9.480 -2.161 1.00 93.75 181 PRO A N 1
ATOM 1373 C CA . PRO A 1 181 ? -10.223 -9.260 -3.448 1.00 93.75 181 PRO A CA 1
ATOM 1374 C C . PRO A 1 181 ? -10.068 -7.764 -3.718 1.00 93.75 181 PRO A C 1
ATOM 1376 O O . PRO A 1 181 ? -11.043 -7.014 -3.614 1.00 93.75 181 PRO A O 1
ATOM 1379 N N . ASN A 1 182 ? -8.855 -7.344 -4.065 1.00 91.62 182 ASN A N 1
ATOM 1380 C CA . ASN A 1 182 ? -8.591 -5.970 -4.446 1.00 91.62 182 ASN A CA 1
ATOM 1381 C C . ASN A 1 182 ? -9.164 -5.683 -5.844 1.00 91.62 182 ASN A C 1
ATOM 1383 O O . ASN A 1 182 ? -9.322 -6.579 -6.682 1.00 91.62 182 ASN A O 1
ATOM 1387 N N . ARG A 1 183 ? -9.464 -4.413 -6.108 1.00 89.56 183 ARG A N 1
ATOM 1388 C CA . ARG A 1 183 ? -9.663 -3.911 -7.468 1.00 89.56 183 ARG A CA 1
ATOM 1389 C C . ARG A 1 183 ? -8.449 -3.078 -7.814 1.00 89.56 183 ARG A C 1
ATOM 1391 O O . ARG A 1 183 ? -8.086 -2.206 -7.032 1.00 89.56 183 ARG A O 1
ATOM 1398 N N . ARG A 1 184 ? -7.858 -3.342 -8.976 1.00 85.31 184 ARG A N 1
ATOM 1399 C CA . ARG A 1 184 ? -6.744 -2.536 -9.456 1.00 85.31 184 ARG A CA 1
ATOM 1400 C C . ARG A 1 184 ? -7.186 -1.091 -9.640 1.00 85.31 184 ARG A C 1
ATOM 1402 O O . ARG A 1 184 ? -8.367 -0.810 -9.864 1.00 85.31 184 ARG A O 1
ATOM 1409 N N . TYR A 1 185 ? -6.227 -0.179 -9.608 1.00 82.12 185 TYR A N 1
ATOM 1410 C CA . TYR A 1 185 ? -6.451 1.243 -9.827 1.00 82.12 185 TYR A CA 1
ATOM 1411 C C . TYR A 1 185 ? -7.136 1.538 -11.176 1.00 82.12 185 TYR A C 1
ATOM 1413 O O . TYR A 1 185 ? -7.939 2.462 -11.288 1.00 82.12 185 TYR A O 1
ATOM 1421 N N . ASP A 1 186 ? -6.852 0.741 -12.210 1.00 81.69 186 ASP A N 1
ATOM 1422 C CA . ASP A 1 186 ? -7.491 0.830 -13.533 1.00 81.69 186 ASP A CA 1
ATOM 1423 C C . ASP A 1 186 ? -8.908 0.222 -13.586 1.00 81.69 186 ASP A C 1
ATOM 1425 O O . ASP A 1 186 ? -9.571 0.291 -14.621 1.00 81.69 186 ASP A O 1
ATOM 1429 N N . GLY A 1 187 ? -9.402 -0.314 -12.468 1.00 83.50 187 GLY A N 1
ATOM 1430 C CA . GLY A 1 187 ? -10.716 -0.935 -12.334 1.00 83.50 187 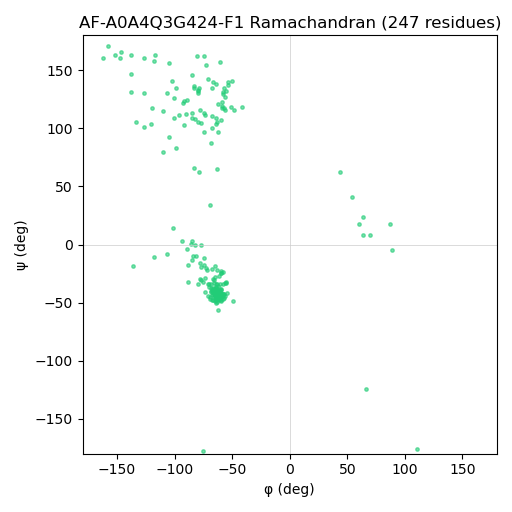GLY A CA 1
ATOM 1431 C C . GLY A 1 187 ? -10.737 -2.428 -12.659 1.00 83.50 187 GLY A C 1
ATOM 1432 O O . GLY A 1 187 ? -11.775 -3.066 -12.455 1.00 83.50 187 GLY A O 1
ATOM 1433 N N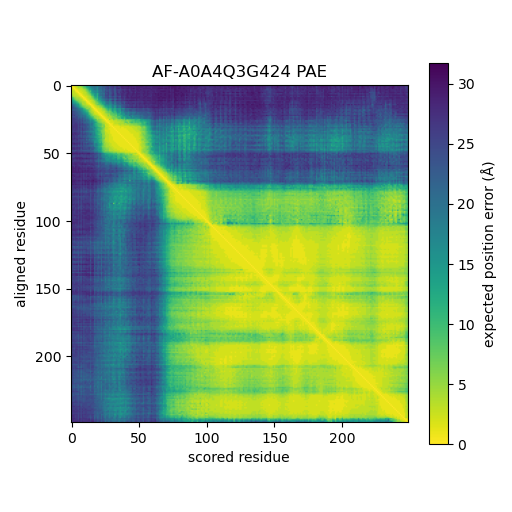 . ASP A 1 188 ? -9.621 -3.003 -13.115 1.00 85.75 188 ASP A N 1
ATOM 1434 C CA . ASP A 1 188 ? -9.549 -4.425 -13.428 1.00 85.75 188 ASP A CA 1
ATOM 1435 C C . ASP A 1 188 ? -9.591 -5.276 -12.148 1.00 85.75 188 ASP A C 1
ATOM 1437 O O . ASP A 1 188 ? -9.018 -4.952 -11.102 1.00 85.75 188 ASP A O 1
ATOM 1441 N N . GLY A 1 189 ? -10.282 -6.414 -12.222 1.00 86.31 189 GLY A N 1
ATOM 1442 C CA . GLY A 1 189 ? -10.285 -7.385 -11.132 1.00 86.31 189 GLY A CA 1
ATOM 1443 C C . GLY A 1 189 ? -8.906 -8.025 -10.967 1.00 86.31 189 GLY A C 1
ATOM 1444 O O . GLY A 1 189 ? -8.311 -8.476 -11.948 1.00 86.31 189 GLY A O 1
ATOM 1445 N N . THR A 1 190 ? -8.423 -8.128 -9.729 1.00 89.62 190 THR A N 1
ATOM 1446 C CA . THR A 1 190 ? -7.199 -8.871 -9.406 1.00 89.62 190 THR A CA 1
ATOM 1447 C C . THR A 1 190 ? -7.474 -10.048 -8.463 1.00 89.62 190 THR A C 1
ATOM 1449 O O . THR A 1 190 ? -8.488 -10.115 -7.770 1.00 89.62 190 THR A O 1
ATOM 1452 N N . LYS A 1 191 ? -6.562 -11.030 -8.481 1.00 92.75 191 LYS A N 1
ATOM 1453 C CA . LYS A 1 191 ? -6.475 -12.105 -7.483 1.00 92.75 191 LYS A CA 1
ATOM 1454 C C . LYS A 1 191 ? -5.739 -11.667 -6.214 1.00 92.75 191 LYS A C 1
ATOM 1456 O O . LYS A 1 191 ? -5.704 -12.442 -5.256 1.00 92.75 191 LYS A O 1
ATOM 1461 N N . ALA A 1 192 ? -5.101 -10.498 -6.230 1.00 94.62 192 ALA A N 1
ATOM 1462 C CA . ALA A 1 192 ? -4.486 -9.914 -5.055 1.00 94.62 192 ALA A CA 1
ATOM 1463 C C . ALA A 1 192 ? -5.563 -9.539 -4.035 1.00 94.62 192 ALA A C 1
ATOM 1465 O O . ALA A 1 192 ? -6.641 -9.069 -4.406 1.00 94.62 192 ALA A O 1
ATOM 1466 N N . THR A 1 193 ? -5.299 -9.772 -2.755 1.00 96.62 193 THR A N 1
ATOM 1467 C CA . THR A 1 193 ? -6.165 -9.276 -1.681 1.00 96.62 193 THR A CA 1
ATOM 1468 C C . THR A 1 193 ? -5.866 -7.811 -1.381 1.00 96.62 193 THR A C 1
ATOM 1470 O O . THR A 1 193 ? -4.797 -7.301 -1.719 1.00 96.62 193 THR A O 1
ATOM 1473 N N . THR A 1 194 ? -6.785 -7.126 -0.700 1.00 95.56 194 THR A N 1
ATOM 1474 C CA . THR A 1 194 ? -6.546 -5.774 -0.185 1.00 95.56 194 THR A CA 1
ATOM 1475 C C . THR A 1 194 ? -5.290 -5.742 0.690 1.00 95.56 194 THR A C 1
ATOM 1477 O O . THR A 1 194 ? -4.461 -4.865 0.509 1.00 95.56 194 THR A O 1
ATOM 1480 N N . SER A 1 195 ? -5.056 -6.731 1.560 1.00 96.38 195 SER A N 1
ATOM 1481 C CA . SER A 1 195 ? -3.825 -6.763 2.368 1.00 96.38 195 SER A CA 1
ATOM 1482 C C . SER A 1 195 ? -2.544 -6.951 1.548 1.00 96.38 195 SER A C 1
ATOM 1484 O O . SER A 1 195 ? -1.503 -6.399 1.901 1.00 96.38 195 SER A O 1
ATOM 1486 N N . GLU A 1 196 ? -2.597 -7.702 0.443 1.00 96.44 196 GLU A N 1
ATOM 1487 C CA . GLU A 1 196 ? -1.466 -7.841 -0.480 1.00 96.44 196 GLU A CA 1
ATOM 1488 C C . GLU A 1 196 ? -1.163 -6.494 -1.171 1.00 96.44 196 GLU A C 1
ATOM 1490 O O . GLU A 1 196 ? 0.005 -6.111 -1.228 1.00 96.44 196 GLU A O 1
ATOM 1495 N N . HIS A 1 197 ? -2.187 -5.739 -1.591 1.00 96.25 197 HIS A N 1
ATOM 1496 C CA . HIS A 1 197 ? -2.058 -4.373 -2.135 1.00 96.25 197 HIS A CA 1
ATOM 1497 C C . HIS A 1 197 ? -1.486 -3.378 -1.118 1.00 96.25 197 HIS A C 1
ATOM 1499 O O . HIS A 1 197 ? -0.429 -2.789 -1.337 1.00 96.25 197 HIS A O 1
ATOM 1505 N N . GLU A 1 198 ? -2.129 -3.249 0.044 1.00 96.44 198 GLU A N 1
ATOM 1506 C CA . GLU A 1 198 ? -1.753 -2.299 1.104 1.00 96.44 198 GLU A CA 1
ATOM 1507 C C . GLU A 1 198 ? -0.354 -2.582 1.684 1.00 96.44 198 GLU A C 1
ATOM 1509 O O . GLU A 1 198 ? 0.324 -1.692 2.207 1.00 96.44 198 GLU A O 1
ATOM 1514 N N . SER A 1 199 ? 0.145 -3.814 1.537 1.00 96.19 199 SER A N 1
ATOM 1515 C CA . SER A 1 199 ? 1.529 -4.129 1.892 1.00 96.19 199 SER A CA 1
ATOM 1516 C C . SER A 1 199 ? 2.557 -3.437 0.996 1.00 96.19 199 SER A C 1
ATOM 1518 O O . SER A 1 199 ? 3.622 -3.070 1.490 1.00 96.19 199 SER A O 1
ATOM 1520 N N . GLY A 1 200 ? 2.226 -3.166 -0.272 1.00 95.31 200 GLY A N 1
ATOM 1521 C CA . GLY A 1 200 ? 3.052 -2.343 -1.158 1.00 95.31 200 GLY A CA 1
ATOM 1522 C C . GLY A 1 200 ? 3.203 -0.915 -0.625 1.00 95.31 200 GLY A C 1
ATOM 1523 O O . GLY A 1 200 ? 4.322 -0.408 -0.518 1.00 95.31 200 GLY A O 1
ATOM 1524 N N . HIS A 1 201 ? 2.099 -0.310 -0.174 1.00 95.50 201 HIS A N 1
ATOM 1525 C CA . HIS A 1 201 ? 2.111 0.995 0.501 1.00 95.50 201 HIS A CA 1
ATOM 1526 C C . HIS A 1 201 ? 2.897 0.961 1.818 1.00 95.50 201 HIS A C 1
ATOM 1528 O O . HIS A 1 201 ? 3.687 1.864 2.092 1.00 95.50 201 HIS A O 1
ATOM 1534 N N . SER A 1 202 ? 2.759 -0.107 2.609 1.00 95.75 202 SER A N 1
ATOM 1535 C CA . SER A 1 202 ? 3.514 -0.266 3.863 1.00 95.75 202 SER A CA 1
ATOM 1536 C C . SER A 1 202 ? 5.029 -0.305 3.629 1.00 95.75 202 SER A C 1
ATOM 1538 O O . SER A 1 202 ? 5.784 0.326 4.369 1.00 95.75 202 SER A O 1
ATOM 1540 N N . TYR A 1 203 ? 5.495 -1.001 2.584 1.00 94.44 203 TYR A N 1
ATOM 1541 C CA . TYR A 1 203 ? 6.911 -0.978 2.194 1.00 94.44 203 TYR A CA 1
ATOM 1542 C C . TYR A 1 203 ? 7.339 0.398 1.682 1.00 94.44 203 TYR A C 1
ATOM 1544 O O . TYR A 1 203 ? 8.415 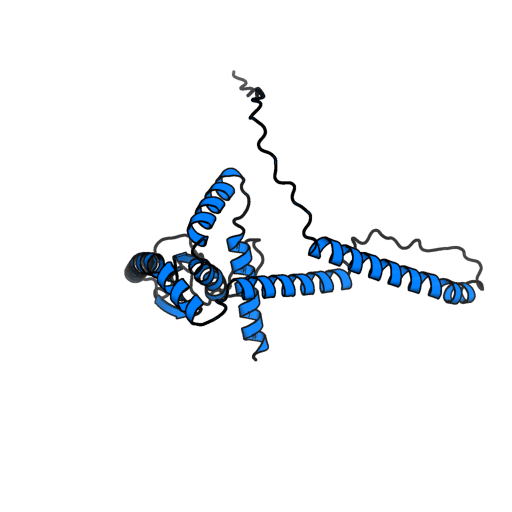0.879 2.032 1.00 94.44 203 TYR A O 1
ATOM 1552 N N . ARG A 1 204 ? 6.479 1.098 0.933 1.00 93.75 204 ARG A N 1
ATOM 1553 C CA . ARG A 1 204 ? 6.749 2.479 0.515 1.00 93.75 204 ARG A CA 1
ATOM 1554 C C . ARG A 1 204 ? 6.989 3.410 1.706 1.00 93.75 204 ARG A C 1
ATOM 1556 O O . ARG A 1 204 ? 7.960 4.164 1.679 1.00 93.75 204 ARG A O 1
ATOM 1563 N N . TYR A 1 205 ? 6.205 3.301 2.779 1.00 94.81 205 TYR A N 1
ATOM 1564 C CA . TYR A 1 205 ? 6.413 4.080 4.007 1.00 94.81 205 TYR A CA 1
ATOM 1565 C C . TYR A 1 205 ? 7.768 3.858 4.682 1.00 94.81 205 TYR A C 1
ATOM 1567 O O . TYR A 1 205 ? 8.220 4.743 5.405 1.00 94.81 205 TYR A O 1
ATOM 1575 N N . GLN A 1 206 ? 8.432 2.726 4.444 1.00 93.81 206 GLN A N 1
ATOM 1576 C CA . GLN A 1 206 ? 9.770 2.459 4.973 1.00 93.81 206 GLN A CA 1
ATOM 1577 C C . GLN A 1 206 ? 10.870 3.246 4.239 1.00 93.81 206 GLN A C 1
ATOM 1579 O O . GLN A 1 206 ? 11.998 3.327 4.726 1.00 93.81 206 GLN A O 1
ATOM 1584 N N . HIS A 1 207 ? 10.560 3.874 3.099 1.00 92.94 207 HIS A N 1
ATOM 1585 C CA . HIS A 1 207 ? 11.486 4.753 2.393 1.00 92.94 207 HIS A CA 1
ATOM 1586 C C . HIS A 1 207 ? 11.366 6.209 2.884 1.00 92.94 207 HIS A C 1
ATOM 1588 O O . HIS A 1 207 ? 10.295 6.808 2.765 1.00 92.94 207 HIS A O 1
ATOM 1594 N N . PRO A 1 208 ? 12.467 6.847 3.334 1.00 87.88 208 PRO A N 1
ATOM 1595 C CA . PRO A 1 208 ? 12.441 8.215 3.860 1.00 87.88 208 PRO A CA 1
ATOM 1596 C C . PRO A 1 208 ? 11.841 9.286 2.938 1.00 87.88 208 PRO A C 1
ATOM 1598 O O . PRO A 1 208 ? 11.221 10.238 3.407 1.00 87.88 208 PRO A O 1
ATOM 1601 N N . GLY A 1 209 ? 11.988 9.129 1.619 1.00 88.56 209 GLY A N 1
ATOM 1602 C CA . GLY A 1 209 ? 11.448 10.071 0.632 1.00 88.56 209 GLY A CA 1
ATOM 1603 C C . GLY A 1 209 ? 9.945 9.937 0.374 1.00 88.56 209 GLY A C 1
ATOM 1604 O O . GLY A 1 209 ? 9.339 10.860 -0.167 1.00 88.56 209 GLY A O 1
ATOM 1605 N N . PHE A 1 210 ? 9.325 8.825 0.782 1.00 91.56 210 PHE A N 1
ATOM 1606 C CA . PHE A 1 210 ? 7.978 8.482 0.338 1.00 91.56 210 PHE A CA 1
ATOM 1607 C C . PHE A 1 210 ? 6.929 9.516 0.734 1.00 91.56 210 PHE A C 1
ATOM 1609 O O . PHE A 1 210 ? 6.131 9.898 -0.105 1.00 91.56 210 PHE A O 1
ATOM 1616 N N . VAL A 1 211 ? 6.923 10.011 1.972 1.00 89.88 211 VAL A N 1
ATOM 1617 C CA . VAL A 1 211 ? 5.880 10.950 2.427 1.00 89.88 211 VAL A CA 1
ATOM 1618 C C . VAL A 1 211 ? 5.921 12.259 1.637 1.00 89.88 211 VAL A C 1
ATOM 1620 O O . VAL A 1 211 ? 4.878 12.765 1.223 1.00 89.88 211 VAL A O 1
ATOM 1623 N N . ALA A 1 212 ? 7.120 12.791 1.389 1.00 90.25 212 ALA A N 1
ATOM 1624 C CA . ALA A 1 212 ? 7.289 14.008 0.602 1.00 90.25 212 ALA A CA 1
ATOM 1625 C C . ALA A 1 212 ? 6.841 13.797 -0.851 1.00 90.25 212 ALA A C 1
ATOM 1627 O O . ALA A 1 212 ? 6.107 14.625 -1.399 1.00 90.25 212 ALA A O 1
ATOM 1628 N N . ASP A 1 213 ? 7.226 12.672 -1.455 1.00 90.69 213 ASP A N 1
ATOM 1629 C CA . ASP A 1 213 ? 6.809 12.355 -2.815 1.00 90.69 213 ASP A CA 1
ATOM 1630 C C . ASP A 1 213 ? 5.306 12.056 -2.901 1.00 90.69 213 ASP A C 1
ATOM 1632 O O . ASP A 1 213 ? 4.645 12.531 -3.818 1.00 90.69 213 ASP A O 1
ATOM 1636 N N . TYR A 1 214 ? 4.729 11.345 -1.935 1.00 89.62 214 TYR A N 1
ATOM 1637 C CA . TYR A 1 214 ? 3.303 11.032 -1.876 1.00 89.62 214 TYR A CA 1
ATOM 1638 C C . TYR A 1 214 ? 2.464 12.308 -1.825 1.00 89.62 214 TYR A C 1
ATOM 1640 O O . TYR A 1 214 ? 1.557 12.481 -2.636 1.00 89.62 214 TYR A O 1
ATOM 1648 N N . VAL A 1 215 ? 2.821 13.261 -0.957 1.00 90.38 215 VAL A N 1
ATOM 1649 C CA . VAL A 1 215 ? 2.166 14.579 -0.910 1.00 90.38 215 VAL A CA 1
ATOM 1650 C C . VAL A 1 215 ? 2.306 15.309 -2.245 1.00 90.38 215 VAL A C 1
ATOM 1652 O O . VAL A 1 215 ? 1.329 15.856 -2.759 1.00 90.38 215 VAL A O 1
ATOM 1655 N N . ARG A 1 216 ? 3.497 15.288 -2.854 1.00 92.38 216 ARG A N 1
ATOM 1656 C CA . ARG A 1 216 ? 3.715 15.869 -4.183 1.00 92.38 216 ARG A CA 1
ATOM 1657 C C . ARG A 1 216 ? 2.812 15.224 -5.240 1.00 92.38 216 ARG A C 1
ATOM 1659 O O . ARG A 1 216 ? 2.236 15.949 -6.050 1.00 92.38 216 ARG A O 1
ATOM 1666 N N . TYR A 1 217 ? 2.681 13.899 -5.255 1.00 91.38 217 TYR A N 1
ATOM 1667 C CA . TYR A 1 217 ? 1.848 13.191 -6.226 1.00 91.38 217 TYR A CA 1
ATOM 1668 C C . TYR A 1 217 ? 0.356 13.391 -5.979 1.00 91.38 217 TYR A C 1
ATOM 1670 O O . TYR A 1 217 ? -0.365 13.552 -6.954 1.00 91.38 217 TYR A O 1
ATOM 1678 N N . LEU A 1 218 ? -0.094 13.508 -4.728 1.00 89.00 218 LEU A N 1
ATOM 1679 C CA . LEU A 1 218 ? -1.469 13.913 -4.421 1.00 89.00 218 LEU A CA 1
ATOM 1680 C C . LEU A 1 218 ? -1.789 15.306 -4.979 1.00 89.00 218 LEU A C 1
ATOM 1682 O O . LEU A 1 218 ? -2.843 15.513 -5.577 1.00 89.00 218 LEU A O 1
ATOM 1686 N N . VAL A 1 219 ? -0.867 16.264 -4.833 1.00 91.62 219 VAL A N 1
ATOM 1687 C CA . VAL A 1 219 ? -1.028 17.605 -5.419 1.00 91.62 219 VAL A CA 1
ATOM 1688 C C . VAL A 1 219 ? -1.060 17.530 -6.947 1.00 91.62 219 VAL A C 1
ATOM 1690 O O . VAL A 1 219 ? -1.901 18.168 -7.578 1.00 91.62 219 VAL A O 1
ATOM 1693 N N . LEU A 1 220 ? -0.176 16.741 -7.564 1.00 92.00 220 LEU A N 1
ATOM 1694 C CA . LEU A 1 220 ? -0.172 16.549 -9.016 1.00 92.00 220 LEU A CA 1
ATOM 1695 C C . LEU A 1 220 ? -1.450 15.871 -9.517 1.00 92.00 220 LEU A C 1
ATOM 1697 O O . LEU A 1 220 ? -1.979 16.290 -10.545 1.00 92.00 220 LEU A O 1
ATOM 1701 N N . GLU A 1 221 ? -1.958 14.866 -8.810 1.00 90.38 221 GLU A N 1
ATOM 1702 C CA . GLU A 1 221 ? -3.217 14.193 -9.126 1.00 90.38 221 GLU A CA 1
ATOM 1703 C C . GLU A 1 221 ? -4.379 15.178 -9.064 1.00 90.38 221 GLU A C 1
ATOM 1705 O O . GLU A 1 221 ? -5.120 15.305 -10.036 1.00 90.38 221 GLU A O 1
ATOM 1710 N N . TYR A 1 222 ? -4.470 15.972 -7.996 1.00 91.06 222 TYR A N 1
ATOM 1711 C CA . TYR A 1 222 ? -5.485 17.014 -7.874 1.00 91.06 222 TYR A CA 1
ATOM 1712 C C . TYR A 1 222 ? -5.420 18.045 -9.015 1.00 91.06 222 TYR A C 1
ATOM 1714 O O . TYR A 1 222 ? -6.446 18.434 -9.568 1.00 91.06 222 TYR A O 1
ATOM 1722 N N . LEU A 1 223 ? -4.215 18.481 -9.399 1.00 94.69 223 LEU A N 1
ATOM 1723 C CA . LEU A 1 223 ? -4.030 19.511 -10.428 1.00 94.69 223 LEU A CA 1
ATOM 1724 C C . LEU A 1 223 ? -4.198 18.998 -11.862 1.00 94.69 223 LEU A C 1
ATOM 1726 O O . LEU A 1 223 ? -4.550 19.773 -12.750 1.00 94.69 223 LEU A O 1
ATOM 1730 N N . THR A 1 224 ? -3.887 17.729 -12.119 1.00 94.25 224 THR A N 1
ATOM 1731 C CA . THR A 1 224 ? -3.795 17.194 -13.489 1.00 94.25 224 THR A CA 1
ATOM 1732 C C . THR A 1 224 ? -4.799 16.089 -13.789 1.00 94.25 224 THR A C 1
ATOM 1734 O O . THR A 1 224 ? -4.912 15.680 -14.944 1.00 94.25 224 THR A O 1
ATOM 1737 N N . GLY A 1 225 ? -5.490 15.571 -12.771 1.00 90.31 225 GLY A N 1
ATOM 1738 C CA . GLY A 1 225 ? -6.297 14.355 -12.856 1.00 90.31 225 GLY A CA 1
ATOM 1739 C C . GLY A 1 225 ? -5.476 13.100 -13.165 1.00 90.31 225 GLY A C 1
ATOM 1740 O O . GLY A 1 225 ? -6.053 12.060 -13.475 1.00 90.31 225 GLY A O 1
ATOM 1741 N N . LYS A 1 226 ? -4.135 13.185 -13.155 1.00 88.25 226 LYS A N 1
ATOM 1742 C CA . LYS A 1 226 ? -3.280 12.031 -13.423 1.00 88.25 226 LYS A CA 1
ATOM 1743 C C 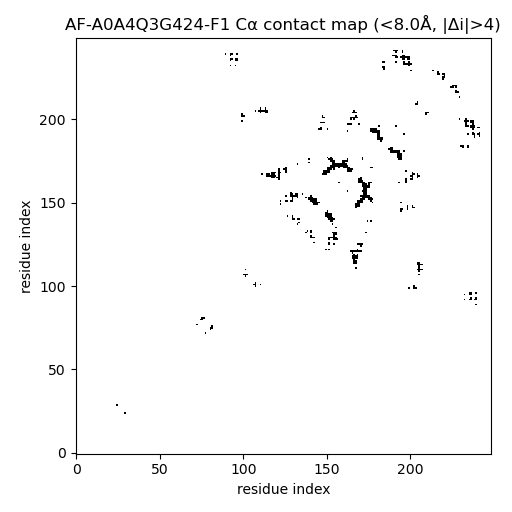. LYS A 1 226 ? -3.185 11.159 -12.174 1.00 88.25 226 LYS A C 1
ATOM 1745 O O . LYS A 1 226 ? -2.849 11.688 -11.120 1.00 88.25 226 LYS A O 1
ATOM 1750 N N . PRO A 1 227 ? -3.373 9.843 -12.319 1.00 83.31 227 PRO A N 1
ATOM 1751 C CA . PRO A 1 227 ? -3.210 8.889 -11.235 1.00 83.31 227 PRO A CA 1
ATOM 1752 C C . PRO A 1 227 ? -1.899 9.026 -10.471 1.00 83.31 227 PRO A C 1
ATOM 1754 O O . PRO A 1 227 ? -0.837 9.185 -11.086 1.00 83.31 227 PRO A O 1
ATOM 1757 N N . ASN A 1 228 ? -1.966 8.856 -9.153 1.00 86.81 228 ASN A N 1
ATOM 1758 C CA . ASN A 1 228 ? -0.784 8.644 -8.335 1.00 86.81 228 ASN A CA 1
ATOM 1759 C C . ASN A 1 228 ? -0.072 7.340 -8.766 1.00 86.81 228 ASN A C 1
ATOM 1761 O O . ASN A 1 228 ? -0.682 6.267 -8.711 1.00 86.81 228 ASN A O 1
ATOM 1765 N N . PRO A 1 229 ? 1.209 7.387 -9.190 1.00 89.62 229 PRO A N 1
ATOM 1766 C CA . PRO A 1 229 ? 1.940 6.187 -9.598 1.00 89.62 229 PRO A CA 1
ATOM 1767 C C . PRO A 1 229 ? 2.052 5.141 -8.481 1.00 89.62 229 PRO A C 1
ATOM 1769 O O . PRO A 1 229 ? 2.162 3.957 -8.790 1.00 89.62 229 PRO A O 1
ATOM 1772 N N . TYR A 1 230 ? 1.967 5.547 -7.210 1.00 90.94 230 TYR A N 1
ATOM 1773 C CA . TYR A 1 230 ? 2.083 4.634 -6.073 1.00 90.94 230 TYR A CA 1
ATOM 1774 C C . TYR A 1 230 ? 0.950 3.614 -5.980 1.00 90.94 230 TYR A C 1
ATOM 1776 O O . TYR A 1 230 ? 1.193 2.493 -5.549 1.00 90.94 230 TYR A O 1
ATOM 1784 N N . GLU A 1 231 ? -0.260 3.944 -6.438 1.00 90.38 231 GLU A N 1
ATOM 1785 C CA . GLU A 1 231 ? -1.358 2.967 -6.459 1.00 90.38 231 GLU A CA 1
ATOM 1786 C C . GLU A 1 231 ? -1.084 1.835 -7.448 1.00 90.38 231 GLU A C 1
ATOM 1788 O O . GLU A 1 231 ? -1.316 0.666 -7.153 1.00 90.38 231 GLU A O 1
ATOM 1793 N N . ARG A 1 232 ? -0.507 2.168 -8.609 1.00 90.94 232 ARG A N 1
ATOM 1794 C CA . ARG A 1 232 ? -0.123 1.160 -9.601 1.00 90.94 232 ARG A CA 1
ATOM 1795 C C . ARG A 1 232 ? 0.998 0.264 -9.086 1.00 90.94 232 ARG A C 1
ATOM 1797 O O . ARG A 1 232 ? 0.990 -0.932 -9.345 1.00 90.94 232 ARG A O 1
ATOM 1804 N N . GLU A 1 233 ? 1.970 0.834 -8.387 1.00 90.88 233 GLU A N 1
ATOM 1805 C CA . GLU A 1 233 ? 3.061 0.055 -7.803 1.00 90.88 233 GLU A CA 1
ATOM 1806 C C . GLU A 1 233 ? 2.568 -0.878 -6.691 1.00 90.88 233 GLU A C 1
ATOM 1808 O O . GLU A 1 233 ? 3.034 -2.012 -6.606 1.00 90.88 233 GLU A O 1
ATOM 1813 N N . ALA A 1 234 ? 1.605 -0.433 -5.878 1.00 93.44 234 ALA A N 1
ATOM 1814 C CA . ALA A 1 234 ? 0.947 -1.271 -4.881 1.00 93.44 234 ALA A CA 1
ATOM 1815 C C . ALA A 1 234 ? 0.139 -2.413 -5.527 1.00 93.44 234 ALA A C 1
ATOM 1817 O O . ALA A 1 234 ? 0.256 -3.557 -5.081 1.00 93.44 234 ALA A O 1
ATOM 1818 N N . ASP A 1 235 ? -0.573 -2.148 -6.632 1.00 93.06 235 ASP A N 1
ATOM 1819 C CA . ASP A 1 235 ? -1.258 -3.188 -7.415 1.00 93.06 235 ASP A CA 1
ATOM 1820 C C . ASP A 1 235 ? -0.266 -4.230 -7.949 1.00 93.06 235 ASP A C 1
ATOM 1822 O O . ASP A 1 235 ? -0.472 -5.439 -7.823 1.00 93.06 235 ASP A O 1
ATOM 1826 N N . ASP A 1 236 ? 0.825 -3.763 -8.558 1.00 91.38 236 ASP A N 1
ATOM 1827 C CA . ASP A 1 236 ? 1.852 -4.610 -9.161 1.00 91.38 236 ASP A CA 1
ATOM 1828 C C . ASP A 1 236 ? 2.570 -5.459 -8.091 1.00 91.38 236 ASP A C 1
ATOM 1830 O O . ASP A 1 236 ? 2.824 -6.652 -8.304 1.00 91.38 236 ASP A O 1
ATOM 1834 N N . PHE A 1 237 ? 2.812 -4.884 -6.907 1.00 93.44 237 PHE A N 1
ATOM 1835 C CA . PHE A 1 237 ? 3.326 -5.597 -5.737 1.00 93.44 237 PHE A CA 1
ATOM 1836 C C . PHE A 1 237 ? 2.345 -6.660 -5.227 1.00 93.44 237 PHE A C 1
ATOM 1838 O O . PHE A 1 237 ? 2.732 -7.814 -5.004 1.00 93.44 237 PHE A O 1
ATOM 1845 N N . GLY A 1 238 ? 1.069 -6.296 -5.070 1.00 94.12 238 GLY A N 1
ATOM 1846 C CA . GLY A 1 238 ? 0.013 -7.206 -4.635 1.00 94.12 238 GLY A CA 1
ATOM 1847 C C . GLY A 1 238 ? -0.142 -8.393 -5.587 1.00 94.12 238 GLY A C 1
ATOM 1848 O O . GLY A 1 238 ? -0.181 -9.547 -5.152 1.00 94.12 238 GLY A O 1
ATOM 1849 N N . ASP A 1 239 ? -0.126 -8.137 -6.895 1.00 92.38 239 ASP A N 1
ATOM 1850 C CA . ASP A 1 239 ? -0.199 -9.163 -7.937 1.00 92.38 239 ASP A CA 1
ATOM 1851 C C . ASP A 1 239 ? 1.010 -10.104 -7.907 1.00 92.38 239 ASP A C 1
ATOM 1853 O O . ASP A 1 239 ? 0.859 -11.330 -8.000 1.00 92.38 239 ASP A O 1
ATOM 1857 N N . TRP A 1 240 ? 2.218 -9.555 -7.756 1.00 92.81 240 TRP A N 1
ATOM 1858 C CA . TRP A 1 240 ? 3.434 -10.346 -7.588 1.00 92.81 240 TRP A CA 1
ATOM 1859 C C . TRP A 1 240 ? 3.344 -11.268 -6.368 1.00 92.81 240 TRP A C 1
ATOM 1861 O O . TRP A 1 240 ? 3.611 -12.474 -6.476 1.00 92.81 240 TRP A O 1
ATOM 1871 N N . LYS A 1 241 ? 2.902 -10.732 -5.229 1.00 93.38 241 LYS A N 1
ATOM 1872 C CA . LYS A 1 241 ? 2.777 -11.467 -3.968 1.00 93.38 241 LYS A CA 1
ATOM 1873 C C . LYS A 1 241 ? 1.720 -12.569 -4.048 1.00 93.38 241 LYS A C 1
ATOM 1875 O O . LYS A 1 241 ? 2.007 -13.719 -3.702 1.00 93.38 241 LYS A O 1
ATOM 1880 N N . SER A 1 242 ? 0.551 -12.257 -4.607 1.00 93.94 242 SER A N 1
ATOM 1881 C CA . SER A 1 242 ? -0.536 -13.212 -4.860 1.00 93.94 242 SER A CA 1
ATOM 1882 C C . SER A 1 242 ? -0.064 -14.388 -5.720 1.00 93.94 242 SER A C 1
ATOM 1884 O O . SER A 1 242 ? -0.301 -15.559 -5.398 1.00 93.94 242 SER A O 1
ATOM 1886 N N . ARG A 1 243 ? 0.703 -14.106 -6.784 1.00 91.12 243 ARG A N 1
ATOM 1887 C CA . ARG A 1 243 ? 1.281 -15.156 -7.632 1.00 91.12 243 ARG A CA 1
ATOM 1888 C C . ARG A 1 243 ? 2.281 -16.022 -6.888 1.00 91.12 243 ARG A C 1
ATOM 1890 O O . ARG A 1 243 ? 2.189 -17.243 -7.011 1.00 91.12 243 ARG A O 1
ATOM 1897 N N . ARG A 1 244 ? 3.195 -15.434 -6.108 1.00 91.25 244 ARG A N 1
ATOM 1898 C CA . ARG A 1 244 ? 4.147 -16.208 -5.294 1.00 91.25 244 ARG A CA 1
ATOM 1899 C C . ARG A 1 244 ? 3.434 -17.144 -4.327 1.00 91.25 244 ARG A C 1
ATOM 1901 O O . ARG A 1 244 ? 3.792 -18.314 -4.251 1.00 91.25 244 ARG A O 1
ATOM 1908 N N . ARG A 1 245 ? 2.374 -16.669 -3.671 1.00 92.56 245 ARG A N 1
ATOM 1909 C CA . ARG A 1 245 ? 1.527 -17.500 -2.808 1.00 92.56 245 ARG A CA 1
ATOM 1910 C C . ARG A 1 245 ? 0.846 -18.637 -3.575 1.00 92.56 245 ARG A C 1
ATOM 1912 O O . ARG A 1 245 ? 0.733 -19.738 -3.045 1.00 92.56 245 ARG A O 1
ATOM 1919 N N . SER A 1 246 ? 0.386 -18.388 -4.804 1.00 90.12 246 SER A N 1
ATOM 1920 C CA . SER A 1 246 ? -0.279 -19.409 -5.629 1.00 90.12 246 SER A CA 1
ATOM 1921 C C . SER A 1 246 ? 0.670 -20.443 -6.242 1.00 90.12 246 SER A C 1
ATOM 1923 O O . SER A 1 246 ? 0.264 -21.584 -6.407 1.00 90.12 246 SER A O 1
ATOM 1925 N N . GLY A 1 247 ? 1.910 -20.059 -6.569 1.00 84.56 247 GLY A N 1
ATOM 1926 C CA . GLY A 1 247 ? 2.916 -20.949 -7.161 1.00 84.56 247 GLY A CA 1
ATOM 1927 C C . GLY A 1 247 ? 3.700 -21.777 -6.142 1.00 84.56 247 GLY A C 1
ATOM 1928 O O . GLY A 1 247 ? 4.443 -22.667 -6.532 1.00 84.56 247 GLY A O 1
ATOM 1929 N N . ALA A 1 248 ? 3.545 -21.482 -4.851 1.00 63.41 248 ALA A N 1
ATOM 1930 C CA . ALA A 1 248 ? 4.094 -22.273 -3.751 1.00 63.41 248 ALA A CA 1
ATOM 1931 C C . ALA A 1 248 ? 3.192 -23.456 -3.336 1.00 63.41 248 ALA A C 1
ATOM 1933 O O . ALA A 1 248 ? 3.493 -24.127 -2.352 1.00 63.41 248 ALA A O 1
ATOM 1934 N N . ARG A 1 249 ? 2.073 -23.676 -4.039 1.00 51.06 249 ARG A N 1
ATOM 1935 C CA . ARG A 1 249 ? 1.131 -24.784 -3.830 1.00 51.06 249 ARG A CA 1
ATOM 1936 C C . ARG A 1 249 ? 1.243 -25.785 -4.967 1.00 51.06 249 ARG A C 1
ATOM 1938 O O . ARG A 1 249 ? 1.085 -26.985 -4.672 1.00 51.06 249 ARG A O 1
#